Protein AF-A0A353E2A3-F1 (afdb_monomer)

Sequence (231 aa):
MPGGDVIVVAADNQSIITELKPEYRNVDAPDSDNRKGYLLKSISKDGRDVLVITGADTVTTLTAAYRFAERIGCYFNLAGDVIPDQKLAYPLDVSGFDEKSQPWFELRGNLPFHNFLAGPDFWSTADYKSFLTQQAKMGLNFFGMHHYPERGEPSSTEGPEPHVWIGHKRDVNGDGTVTEGGAYATYWASTFRPAQNSWSGTPLKTTGFTNGADTLFAYDEMASDAVGLKQ

pLDDT: mean 89.57, std 10.13, range [52.44, 98.88]

Mean predicted aligned error: 6.71 Å

Radius of gyration: 24.89 Å; Cα contacts (8 Å, |Δi|>4): 399; chains: 1; bounding box: 60×57×59 Å

Nearest PDB structures (foldseek):
  6p0z-assembly1_A  TM=4.294E-01  e=2.403E-01  Homo sapiens
  6zio-assembly1_B  TM=4.264E-01  e=3.466E-01  Homo sapiens
  8t73-assembly2_B  TM=4.202E-01  e=4.999E-01  Homo sapiens
  8bwg-assembly1_R  TM=3.743E-01  e=4.162E-01  Homo sapiens
  8fmk-assembly1_A  TM=3.747E-01  e=1.594E+00  Homo sapiens

Secondary structure (DSSP, 8-state):
--SS-EEEE--TTSHHHHHHGGGGTTPPPPEETTEE-EEEEEEEETTEEEEEEEESSHHHHHHHHHHHHHHTT-EEETTEEE--SSPPPSS------EEEE--S-S--EE-PPTTSTTSGGG--HHHHHHHHHHHHHTT--EE------S--STT------TT-----GGGB-TTSPBPGGG-------STTS-TTT-SS-----GGG--TTGGGG-SSGGG-BTTTB---

Structure (mmCIF, N/CA/C/O backbone):
data_AF-A0A353E2A3-F1
#
_entry.id   AF-A0A353E2A3-F1
#
loop_
_atom_site.group_PDB
_atom_site.id
_atom_site.type_symbol
_atom_site.label_atom_id
_atom_site.label_alt_id
_atom_site.label_comp_id
_atom_site.label_asym_id
_atom_site.label_entity_id
_atom_site.label_seq_id
_atom_site.pdbx_PDB_ins_code
_atom_site.Cartn_x
_atom_site.Cartn_y
_atom_site.Cartn_z
_atom_site.occupancy
_atom_site.B_iso_or_equiv
_atom_site.auth_seq_id
_atom_site.auth_comp_id
_atom_site.auth_asym_id
_atom_site.auth_atom_id
_atom_site.pdbx_PDB_model_num
ATOM 1 N N . MET A 1 1 ? -27.421 2.436 15.655 1.00 52.88 1 MET A N 1
ATOM 2 C CA . MET A 1 1 ? -26.360 1.410 15.555 1.00 52.88 1 MET A CA 1
ATOM 3 C C . MET A 1 1 ? -27.014 0.029 15.590 1.00 52.88 1 MET A C 1
ATOM 5 O O . MET A 1 1 ? -27.996 -0.105 16.315 1.00 52.88 1 MET A O 1
ATOM 9 N N . PRO A 1 2 ? -26.545 -0.970 14.820 1.00 56.81 2 PRO A N 1
ATOM 10 C CA . PRO A 1 2 ? -27.011 -2.362 14.940 1.00 56.81 2 PRO A CA 1
ATOM 11 C C . PRO A 1 2 ? -26.793 -2.915 16.363 1.00 56.81 2 PRO A C 1
ATOM 13 O O . PRO A 1 2 ? -26.004 -2.355 17.115 1.00 56.81 2 PRO A O 1
ATOM 16 N N . GLY A 1 3 ? -27.493 -3.977 16.776 1.00 72.75 3 GLY A N 1
ATOM 17 C CA . GLY A 1 3 ? -27.250 -4.655 18.066 1.00 72.75 3 GLY A CA 1
ATOM 18 C C . GLY A 1 3 ? -25.854 -5.306 18.139 1.00 72.75 3 GLY A C 1
ATOM 19 O O . GLY A 1 3 ? -25.361 -5.744 17.107 1.00 72.75 3 GLY A O 1
ATOM 20 N N . GLY A 1 4 ? -25.245 -5.381 19.331 1.00 85.62 4 GLY A N 1
ATOM 21 C CA . GLY A 1 4 ? -23.917 -5.987 19.566 1.00 85.62 4 GLY A CA 1
ATOM 22 C C . GLY A 1 4 ? -22.718 -5.036 19.446 1.00 85.62 4 GLY A C 1
ATOM 23 O O . GLY A 1 4 ? -22.880 -3.863 19.120 1.00 85.62 4 GLY A O 1
ATOM 24 N N . ASP A 1 5 ? -21.519 -5.537 19.726 1.00 93.31 5 ASP A N 1
ATOM 25 C CA . ASP A 1 5 ? -20.276 -4.762 19.636 1.00 93.31 5 ASP A CA 1
ATOM 26 C C . ASP A 1 5 ? -19.984 -4.314 18.197 1.00 93.31 5 ASP A C 1
ATOM 28 O O . ASP A 1 5 ? -20.463 -4.915 17.227 1.00 93.31 5 ASP A O 1
ATOM 32 N N . VAL A 1 6 ? -19.233 -3.222 18.038 1.00 94.62 6 VAL A N 1
ATOM 33 C CA . VAL A 1 6 ? -19.003 -2.602 16.722 1.00 94.62 6 VAL A CA 1
ATOM 34 C C . VAL A 1 6 ? -17.536 -2.267 16.479 1.00 94.62 6 VAL A C 1
ATOM 36 O O . VAL A 1 6 ? -16.808 -1.864 17.380 1.00 94.62 6 VAL A O 1
ATOM 39 N N . ILE A 1 7 ? -17.116 -2.380 15.220 1.00 97.12 7 ILE A N 1
ATOM 40 C CA . ILE A 1 7 ? -15.821 -1.890 14.745 1.00 97.12 7 ILE A CA 1
ATOM 41 C C . ILE A 1 7 ? -16.082 -0.652 13.890 1.00 97.12 7 ILE A C 1
ATOM 43 O O . ILE A 1 7 ? -16.864 -0.700 12.939 1.00 97.12 7 ILE A O 1
ATOM 47 N N . VAL A 1 8 ? -15.430 0.456 14.228 1.00 97.81 8 VAL A N 1
ATOM 48 C CA . VAL A 1 8 ? -15.492 1.718 13.490 1.00 97.81 8 VAL A CA 1
ATOM 49 C C . VAL A 1 8 ? -14.144 1.942 12.822 1.00 97.81 8 VAL A C 1
ATOM 51 O O . VAL A 1 8 ? -13.130 2.059 13.504 1.00 97.81 8 VAL A O 1
ATOM 54 N N . VAL A 1 9 ? -14.142 2.022 11.491 1.00 98.56 9 VAL A N 1
ATOM 55 C CA . VAL A 1 9 ? -12.942 2.286 10.687 1.00 98.56 9 VAL A CA 1
ATOM 56 C C . VAL A 1 9 ? -13.136 3.591 9.929 1.00 98.56 9 VAL A C 1
ATOM 58 O O . VAL A 1 9 ? -13.988 3.668 9.044 1.00 98.56 9 VAL A O 1
ATOM 61 N N . ALA A 1 10 ? -12.376 4.624 10.279 1.00 98.50 10 ALA A N 1
ATOM 62 C CA . ALA A 1 10 ? -12.427 5.918 9.603 1.00 98.50 10 ALA A CA 1
ATOM 63 C C . ALA A 1 10 ? -11.171 6.744 9.906 1.00 98.50 10 ALA A C 1
ATOM 65 O O . ALA A 1 10 ? -10.514 6.518 10.914 1.00 98.50 10 ALA A O 1
ATOM 66 N N . ALA A 1 11 ? -10.853 7.710 9.041 1.00 98.50 11 ALA A N 1
ATOM 67 C CA . ALA A 1 11 ? -9.754 8.641 9.288 1.00 98.50 11 ALA A CA 1
ATOM 68 C C . ALA A 1 11 ? -10.050 9.569 10.476 1.00 98.50 11 ALA A C 1
ATOM 70 O O . ALA A 1 11 ? -11.205 9.884 10.767 1.00 98.50 11 ALA A O 1
ATOM 71 N N . ASP A 1 12 ? -8.994 10.060 11.119 1.00 97.81 12 ASP A N 1
ATOM 72 C CA . ASP A 1 12 ? -9.071 10.740 12.416 1.00 97.81 12 ASP A CA 1
ATOM 73 C C . ASP A 1 12 ? -9.846 12.069 12.398 1.00 97.81 12 ASP A C 1
ATOM 75 O O . ASP A 1 12 ? -10.348 12.535 13.424 1.00 97.81 12 ASP A O 1
ATOM 79 N N . ASN A 1 13 ? -9.984 12.657 11.208 1.00 96.88 13 ASN A N 1
ATOM 80 C CA . ASN A 1 13 ? -10.742 13.879 10.956 1.00 96.88 13 ASN A CA 1
ATOM 81 C C . ASN A 1 13 ? -12.231 13.646 10.635 1.00 96.88 13 ASN A C 1
ATOM 83 O O . ASN A 1 13 ? -12.954 14.610 10.384 1.00 96.88 13 ASN A O 1
ATOM 87 N N . GLN A 1 14 ? -12.697 12.395 10.596 1.00 98.31 14 GLN A N 1
ATOM 88 C CA . GLN A 1 14 ? -14.097 12.088 10.315 1.00 98.31 14 GLN A CA 1
ATOM 89 C C . GLN A 1 14 ? -14.968 12.336 11.550 1.00 98.31 14 GLN A C 1
ATOM 91 O O . GLN A 1 14 ? -14.572 12.039 12.678 1.00 98.31 14 GLN A O 1
ATOM 96 N N . SER A 1 15 ? -16.191 12.828 11.330 1.00 98.00 15 SER A N 1
ATOM 97 C CA . SER A 1 15 ? -17.116 13.220 12.405 1.00 98.00 15 SER A CA 1
ATOM 98 C C . SER A 1 15 ? -17.396 12.095 13.403 1.00 98.00 15 SER A C 1
ATOM 100 O O . SER A 1 15 ? -17.444 12.344 14.604 1.00 98.00 15 SER A O 1
ATOM 102 N N . ILE A 1 16 ? -17.513 10.854 12.921 1.00 97.00 16 ILE A N 1
ATOM 103 C CA . ILE A 1 16 ? -17.718 9.681 13.777 1.00 97.00 16 ILE A CA 1
ATOM 104 C C . ILE A 1 16 ? -16.539 9.449 14.729 1.00 97.00 16 ILE A C 1
ATOM 106 O O . ILE A 1 16 ? -16.748 9.098 15.884 1.00 97.00 16 ILE A O 1
ATOM 110 N N . ILE A 1 17 ? -15.303 9.693 14.284 1.00 98.12 17 ILE A N 1
ATOM 111 C CA . ILE A 1 17 ? -14.120 9.579 15.141 1.00 98.12 17 ILE A CA 1
ATOM 112 C C . ILE A 1 17 ? -14.095 10.737 16.139 1.00 98.12 17 ILE A C 1
ATOM 114 O O . ILE A 1 17 ? -13.881 10.512 17.326 1.00 98.12 17 ILE A O 1
ATOM 118 N N . THR A 1 18 ? -14.407 11.963 15.698 1.00 97.06 18 THR A N 1
ATOM 119 C CA . THR A 1 18 ? -14.530 13.128 16.594 1.00 97.06 18 THR A CA 1
ATOM 120 C C . THR A 1 18 ? -15.530 12.887 17.730 1.00 97.06 18 THR A C 1
ATOM 122 O O . THR A 1 18 ? -15.259 13.266 18.865 1.00 97.06 18 THR A O 1
ATOM 125 N N . GLU A 1 19 ? -16.653 12.221 17.456 1.00 96.88 19 GLU A N 1
ATOM 126 C CA . GLU A 1 19 ? -17.660 11.883 18.471 1.00 96.88 19 GLU A CA 1
ATOM 127 C C . GLU A 1 19 ? -17.176 10.826 19.483 1.00 96.88 19 GLU A C 1
ATOM 129 O O . GLU A 1 19 ? -17.619 10.812 20.631 1.00 96.88 19 GLU A O 1
ATOM 134 N N . LEU A 1 20 ? -16.279 9.926 19.070 1.00 97.31 20 LEU A N 1
ATOM 135 C CA . LEU A 1 20 ? -15.765 8.840 19.912 1.00 97.31 20 LEU A CA 1
ATOM 136 C C . LEU A 1 20 ? -14.504 9.237 20.696 1.00 97.31 20 LEU A C 1
ATOM 138 O O . LEU A 1 20 ? -14.247 8.655 21.747 1.00 97.31 20 LEU A O 1
ATOM 142 N N . LYS A 1 21 ? -13.748 10.247 20.239 1.00 96.44 21 LYS A N 1
ATOM 143 C CA . LYS A 1 21 ? -12.516 10.761 20.877 1.00 96.44 21 LYS A CA 1
ATOM 144 C C . LYS A 1 21 ? -12.594 10.975 22.393 1.00 96.44 21 LYS A C 1
ATOM 146 O O . LYS A 1 21 ? -11.637 10.579 23.072 1.00 96.44 21 LYS A O 1
ATOM 151 N N . PRO A 1 22 ? -13.678 11.539 22.960 1.00 96.94 22 PRO A N 1
ATOM 152 C CA . PRO A 1 22 ? -13.789 11.714 24.406 1.00 96.94 22 PRO A CA 1
ATOM 153 C C . PRO A 1 22 ? -13.638 10.407 25.195 1.00 96.94 22 PRO A C 1
ATOM 155 O O . PRO A 1 22 ? -13.001 10.407 26.250 1.00 96.94 22 PRO A O 1
ATOM 158 N N . GLU A 1 23 ? -14.113 9.285 24.646 1.00 96.88 23 GLU A N 1
ATOM 159 C CA . GLU A 1 23 ? -14.071 7.965 25.292 1.00 96.88 23 GLU A CA 1
ATOM 160 C C . GLU A 1 23 ? -12.647 7.391 25.391 1.00 96.88 23 GLU A C 1
ATOM 162 O O . GLU A 1 23 ? -12.368 6.516 26.208 1.00 96.88 23 GLU A O 1
ATOM 167 N N . TYR A 1 24 ? -11.709 7.912 24.594 1.00 95.81 24 TYR A N 1
ATOM 168 C CA . TYR A 1 24 ? -10.296 7.527 24.619 1.00 95.81 24 TYR A CA 1
ATOM 169 C C . TYR A 1 24 ? -9.357 8.722 24.826 1.00 95.81 24 TYR A C 1
ATOM 171 O O . TYR A 1 24 ? -8.224 8.739 24.335 1.00 95.81 24 TYR A O 1
ATOM 179 N N . ARG A 1 25 ? -9.800 9.685 25.650 1.00 96.56 25 ARG A N 1
ATOM 180 C CA . ARG A 1 25 ? -9.008 10.822 26.166 1.00 96.56 25 ARG A CA 1
ATOM 181 C C . ARG A 1 25 ? -8.581 11.841 25.106 1.00 96.56 25 ARG A C 1
ATOM 183 O O . ARG A 1 25 ? -7.552 12.491 25.275 1.00 96.56 25 ARG A O 1
ATOM 190 N N . ASN A 1 26 ? -9.369 12.000 24.043 1.00 97.06 26 ASN A N 1
ATOM 191 C CA . ASN A 1 26 ? -9.121 12.964 22.965 1.00 97.06 26 ASN A CA 1
ATOM 192 C C . ASN A 1 26 ? -7.727 12.818 22.333 1.00 97.06 26 ASN A C 1
ATOM 194 O O . ASN A 1 26 ? -7.064 13.805 22.032 1.00 97.06 26 ASN A O 1
ATOM 198 N N . VAL A 1 27 ? -7.253 11.578 22.185 1.00 97.25 27 VAL A N 1
ATOM 199 C CA . VAL A 1 27 ? -5.955 11.296 21.565 1.00 97.25 27 VAL A CA 1
ATOM 200 C C . VAL A 1 27 ? -6.112 11.264 20.049 1.00 97.25 27 VAL A C 1
ATOM 202 O O . VAL A 1 27 ? -6.894 10.471 19.534 1.00 97.25 27 VAL A O 1
ATOM 205 N N . ASP A 1 28 ? -5.322 12.070 19.344 1.00 98.00 28 ASP A N 1
ATOM 206 C CA . ASP A 1 28 ? -5.238 12.035 17.883 1.00 98.00 28 ASP A CA 1
ATOM 207 C C . ASP A 1 28 ? -4.276 10.943 17.394 1.00 98.00 28 ASP A C 1
ATOM 209 O O . ASP A 1 28 ? -3.294 10.575 18.072 1.00 98.00 28 ASP A O 1
ATOM 213 N N . ALA A 1 29 ? -4.544 10.450 16.183 1.00 98.19 29 ALA A N 1
ATOM 214 C CA . ALA A 1 29 ? -3.581 9.638 15.453 1.00 98.19 29 ALA A CA 1
ATOM 215 C C . ALA A 1 29 ? -2.305 10.470 15.195 1.00 98.19 29 ALA A C 1
ATOM 217 O O . ALA A 1 29 ? -2.398 11.652 14.866 1.00 98.19 29 ALA A O 1
ATOM 218 N N . PRO A 1 30 ? -1.101 9.903 15.392 1.00 98.19 30 PRO A N 1
ATOM 219 C CA . PRO A 1 30 ? 0.131 10.681 15.324 1.00 98.19 30 PRO A CA 1
ATOM 220 C C . PRO A 1 30 ? 0.416 11.169 13.898 1.00 98.19 30 PRO A C 1
ATOM 222 O O . PRO A 1 30 ? 0.358 10.391 12.946 1.00 98.19 30 PRO A O 1
ATOM 225 N N . ASP A 1 31 ? 0.782 12.442 13.780 1.00 97.81 31 ASP A N 1
ATOM 226 C CA . ASP A 1 31 ? 1.213 13.098 12.545 1.00 97.81 31 ASP A CA 1
ATOM 227 C C . ASP A 1 31 ? 2.359 14.061 12.891 1.00 97.81 31 ASP A C 1
ATOM 229 O O . ASP A 1 31 ? 2.147 15.118 13.490 1.00 97.81 31 ASP A O 1
ATOM 233 N N . SER A 1 32 ? 3.598 13.642 12.633 1.00 97.19 32 SER A N 1
ATOM 234 C CA . SER A 1 32 ? 4.799 14.440 12.908 1.00 97.19 32 SER A CA 1
ATOM 235 C C . SER A 1 32 ? 5.963 13.993 12.031 1.00 97.19 32 SER A C 1
ATOM 237 O O . SER A 1 32 ? 6.040 12.829 11.646 1.00 97.19 32 SER A O 1
ATOM 239 N N . ASP A 1 33 ? 6.902 14.896 11.739 1.00 95.19 33 ASP A N 1
ATOM 240 C CA . ASP A 1 33 ? 8.130 14.598 10.980 1.00 95.19 33 ASP A CA 1
ATOM 241 C C . ASP A 1 33 ? 7.861 13.870 9.648 1.00 95.19 33 ASP A C 1
ATOM 243 O O . ASP A 1 33 ? 8.535 12.893 9.327 1.00 95.19 33 ASP A O 1
ATOM 247 N N . ASN A 1 34 ? 6.815 14.289 8.921 1.00 94.94 34 ASN A N 1
ATOM 248 C CA . ASN A 1 34 ? 6.305 13.655 7.692 1.00 94.94 34 ASN A CA 1
ATOM 249 C C . ASN A 1 34 ? 5.881 12.180 7.840 1.00 94.94 34 ASN A C 1
ATOM 251 O O . ASN A 1 34 ? 5.663 11.471 6.857 1.00 94.94 34 ASN A O 1
ATOM 255 N N . ARG A 1 35 ? 5.741 11.690 9.071 1.00 96.88 35 ARG A N 1
ATOM 256 C CA . ARG A 1 35 ? 5.324 10.327 9.390 1.00 96.88 35 ARG A CA 1
ATOM 257 C C . ARG A 1 35 ? 3.926 10.392 9.971 1.00 96.88 35 ARG A C 1
ATOM 259 O O . ARG A 1 35 ? 3.694 10.983 11.021 1.00 96.88 35 ARG A O 1
ATOM 266 N N . LYS A 1 36 ? 2.998 9.715 9.316 1.00 97.88 36 LYS A N 1
ATOM 267 C CA . LYS A 1 36 ? 1.637 9.543 9.813 1.00 97.88 36 LYS A CA 1
ATOM 268 C C . LYS A 1 36 ? 1.475 8.153 10.393 1.00 97.88 36 LYS A C 1
ATOM 270 O O . LYS A 1 36 ? 2.046 7.191 9.876 1.00 97.88 36 LYS A O 1
ATOM 275 N N . GLY A 1 37 ? 0.691 8.044 11.451 1.00 98.31 37 GLY A N 1
ATOM 276 C CA . GLY A 1 37 ? 0.398 6.780 12.100 1.00 98.31 37 GLY A CA 1
ATOM 277 C C . GLY A 1 37 ? -1.080 6.600 12.411 1.00 98.31 37 GLY A C 1
ATOM 278 O O . GLY A 1 37 ? -1.943 7.234 11.805 1.00 98.31 37 GLY A O 1
ATOM 279 N N . TYR A 1 38 ? -1.364 5.687 13.331 1.00 98.75 38 TYR A N 1
ATOM 280 C CA . TYR A 1 38 ? -2.715 5.218 13.612 1.00 98.75 38 TYR A CA 1
ATOM 281 C C . TYR A 1 38 ? -2.941 4.881 15.085 1.00 98.75 38 TYR A C 1
ATOM 283 O O . TYR A 1 38 ? -2.004 4.821 15.889 1.00 98.75 38 TYR A O 1
ATOM 291 N N . LEU A 1 39 ? -4.210 4.632 15.408 1.00 98.75 39 LEU A N 1
ATOM 292 C CA . LEU A 1 39 ? -4.701 4.142 16.684 1.00 98.75 39 LEU A CA 1
ATOM 293 C C . LEU A 1 39 ? -5.562 2.882 16.492 1.00 98.75 39 LEU A C 1
ATOM 295 O O . LEU A 1 39 ? -6.360 2.803 15.554 1.00 98.75 39 LEU A O 1
ATOM 299 N N . LEU A 1 40 ? -5.439 1.944 17.433 1.00 98.75 40 LEU A N 1
ATOM 300 C CA . LEU A 1 40 ? -6.427 0.898 17.712 1.00 98.75 40 LEU A CA 1
ATOM 301 C C . LEU A 1 40 ? -6.887 1.070 19.158 1.00 98.75 40 LEU A C 1
ATOM 303 O O . LEU A 1 40 ? -6.079 0.932 20.078 1.00 98.75 40 LEU A O 1
ATOM 307 N N . LYS A 1 41 ? -8.161 1.406 19.363 1.00 98.44 41 LYS A N 1
ATOM 308 C CA . LYS A 1 41 ? -8.707 1.735 20.686 1.00 98.44 41 LYS A CA 1
ATOM 309 C C . LYS A 1 41 ? -10.024 1.018 20.931 1.00 98.44 41 LYS A C 1
ATOM 311 O O . LYS A 1 41 ? -11.011 1.319 20.270 1.00 98.44 41 LYS A O 1
ATOM 316 N N . SER A 1 42 ? -10.057 0.131 21.912 1.00 98.31 42 SER A N 1
ATOM 317 C CA . SER A 1 42 ? -11.306 -0.369 22.479 1.00 98.31 42 SER A CA 1
ATOM 318 C C . SER A 1 42 ? -11.841 0.635 23.492 1.00 98.31 42 SER A C 1
ATOM 320 O O . SER A 1 42 ? -11.116 1.071 24.388 1.00 98.31 42 SER A O 1
ATOM 322 N N . ILE A 1 43 ? -13.114 0.984 23.363 1.00 97.56 43 ILE A N 1
ATOM 323 C CA . ILE A 1 43 ? -13.857 1.818 24.310 1.00 97.56 43 ILE A CA 1
ATOM 324 C C . ILE A 1 43 ? -15.184 1.144 24.645 1.00 97.56 43 ILE A C 1
ATOM 326 O O . ILE A 1 43 ? -15.696 0.359 23.850 1.00 97.56 43 ILE A O 1
ATOM 330 N N . SER A 1 44 ? -15.764 1.500 25.789 1.00 95.19 44 SER A N 1
ATOM 331 C CA . SER A 1 44 ? -17.138 1.129 26.119 1.00 95.19 44 SER A CA 1
ATOM 332 C C . SER A 1 44 ? -18.036 2.345 25.938 1.00 95.19 44 SER A C 1
ATOM 334 O O . SER A 1 44 ? -17.784 3.386 26.542 1.00 95.19 44 SER A O 1
ATOM 336 N N . LYS A 1 45 ? -19.068 2.235 25.100 1.00 92.50 45 LYS A N 1
ATOM 337 C CA . LYS A 1 45 ? -20.037 3.313 24.851 1.00 92.50 45 LYS A CA 1
ATOM 338 C C . LYS A 1 45 ? -21.425 2.710 24.713 1.00 92.50 45 LYS A C 1
ATOM 340 O O . LYS A 1 45 ? -21.579 1.691 24.055 1.00 92.50 45 LYS A O 1
ATOM 345 N N . ASP A 1 46 ? -22.428 3.305 25.355 1.00 90.38 46 ASP A N 1
ATOM 346 C CA . ASP A 1 46 ? -23.826 2.843 25.310 1.00 90.38 46 ASP A CA 1
ATOM 347 C C . ASP A 1 46 ? -24.017 1.353 25.676 1.00 90.38 46 ASP A C 1
ATOM 349 O O . ASP A 1 46 ? -24.870 0.658 25.121 1.00 90.38 46 ASP A O 1
ATOM 353 N N . GLY A 1 47 ? -23.211 0.851 26.621 1.00 90.19 47 GLY A N 1
ATOM 354 C CA . GLY A 1 47 ? -23.304 -0.525 27.122 1.00 90.19 47 GLY A CA 1
ATOM 355 C C . GLY A 1 47 ? -22.777 -1.601 26.166 1.00 90.19 47 GLY A C 1
ATOM 356 O O . GLY A 1 47 ? -23.194 -2.752 26.277 1.00 90.19 47 GLY A O 1
ATOM 357 N N . ARG A 1 48 ? -21.895 -1.239 25.229 1.00 91.69 48 ARG A N 1
ATOM 358 C CA . ARG A 1 48 ? -21.207 -2.162 24.311 1.00 91.69 48 ARG A CA 1
ATOM 359 C C . ARG A 1 48 ? -19.741 -1.805 24.139 1.00 91.69 48 ARG A C 1
ATOM 361 O O . ARG A 1 48 ? -19.358 -0.661 24.404 1.00 91.69 48 ARG A O 1
ATOM 368 N N . ASP A 1 49 ? -18.976 -2.747 23.605 1.00 95.44 49 ASP A N 1
ATOM 369 C CA . ASP A 1 49 ? -17.610 -2.489 23.178 1.00 95.44 49 ASP A CA 1
ATOM 370 C C . ASP A 1 49 ? -17.582 -1.935 21.746 1.00 95.44 49 ASP A C 1
ATOM 372 O O . ASP A 1 49 ? -18.308 -2.358 20.837 1.00 95.44 49 ASP A O 1
ATOM 376 N N . VAL A 1 50 ? -16.736 -0.928 21.556 1.00 97.12 50 VAL A N 1
ATOM 377 C CA . VAL A 1 50 ? -16.469 -0.290 20.272 1.00 97.12 50 VAL A CA 1
ATOM 378 C C . VAL A 1 50 ? -14.969 -0.331 20.036 1.00 97.12 50 VAL A C 1
ATOM 380 O O . VAL A 1 50 ? -14.206 0.258 20.799 1.00 97.12 50 VAL A O 1
ATOM 383 N N . LEU A 1 51 ? -14.540 -0.981 18.957 1.00 98.44 51 LEU A N 1
ATOM 384 C CA . LEU A 1 51 ? -13.166 -0.874 18.483 1.00 98.44 51 LEU A CA 1
ATOM 385 C C . LEU A 1 51 ? -13.065 0.252 17.460 1.00 98.44 51 LEU A C 1
ATOM 387 O O . LEU A 1 51 ? -13.615 0.171 16.362 1.00 98.44 51 LEU A O 1
ATOM 391 N N . VAL A 1 52 ? -12.331 1.293 17.822 1.00 98.62 52 VAL A N 1
ATOM 392 C CA . VAL A 1 52 ? -11.980 2.410 16.952 1.00 98.62 52 VAL A CA 1
ATOM 393 C C . VAL A 1 52 ? -10.655 2.103 16.262 1.00 98.62 52 VAL A C 1
ATOM 395 O O . VAL A 1 52 ? -9.621 1.945 16.913 1.00 98.62 52 VAL A O 1
ATOM 398 N N . ILE A 1 53 ? -10.693 2.042 14.934 1.00 98.81 53 ILE A N 1
ATOM 399 C CA . ILE A 1 53 ? -9.545 1.888 14.042 1.00 98.81 53 ILE A CA 1
ATOM 400 C C . ILE A 1 53 ? -9.428 3.184 13.240 1.00 98.81 53 ILE A C 1
ATOM 402 O O . ILE A 1 53 ? -10.252 3.455 12.365 1.00 98.81 53 ILE A O 1
ATOM 406 N N . THR A 1 54 ? -8.424 4.003 13.548 1.00 98.88 54 THR A N 1
ATOM 407 C CA . THR A 1 54 ? -8.278 5.332 12.934 1.00 98.88 54 THR A CA 1
ATOM 408 C C . THR A 1 54 ? -6.836 5.643 12.577 1.00 98.88 54 THR A C 1
ATOM 410 O O . THR A 1 54 ? -5.922 5.336 13.337 1.00 98.88 54 THR A O 1
ATOM 413 N N . GLY A 1 55 ? -6.623 6.250 11.412 1.00 98.62 55 GLY A N 1
ATOM 414 C CA . GLY A 1 55 ? -5.335 6.790 10.984 1.00 98.62 55 GLY A CA 1
ATOM 415 C C . GLY A 1 55 ? -5.391 8.300 10.806 1.00 98.62 55 GLY A C 1
ATOM 416 O O . GLY A 1 55 ? -6.460 8.860 10.563 1.00 98.62 55 GLY A O 1
ATOM 417 N N . ALA A 1 56 ? -4.235 8.961 10.873 1.00 98.38 56 ALA A N 1
ATOM 418 C CA . ALA A 1 56 ? -4.125 10.403 10.634 1.00 98.38 56 ALA A CA 1
ATOM 419 C C . ALA A 1 56 ? -4.631 10.815 9.232 1.00 98.38 56 ALA A C 1
ATOM 421 O O . ALA A 1 56 ? -5.039 11.954 9.015 1.00 98.38 56 ALA A O 1
ATOM 422 N N . ASP A 1 57 ? -4.648 9.880 8.278 1.00 97.50 57 ASP A N 1
ATOM 423 C CA . ASP A 1 57 ? -5.281 10.010 6.967 1.00 97.50 57 ASP A CA 1
ATOM 424 C C . ASP A 1 57 ? -5.833 8.667 6.453 1.00 97.50 57 ASP A C 1
ATOM 426 O O . ASP A 1 57 ? -5.828 7.649 7.149 1.00 97.50 57 ASP A O 1
ATOM 430 N N . THR A 1 58 ? -6.332 8.646 5.216 1.00 97.12 58 THR A N 1
ATOM 431 C CA . THR A 1 58 ? -6.908 7.442 4.600 1.00 97.12 58 THR A CA 1
ATOM 432 C C . THR A 1 58 ? -5.886 6.319 4.411 1.00 97.12 58 THR A C 1
ATOM 434 O O . THR A 1 58 ? -6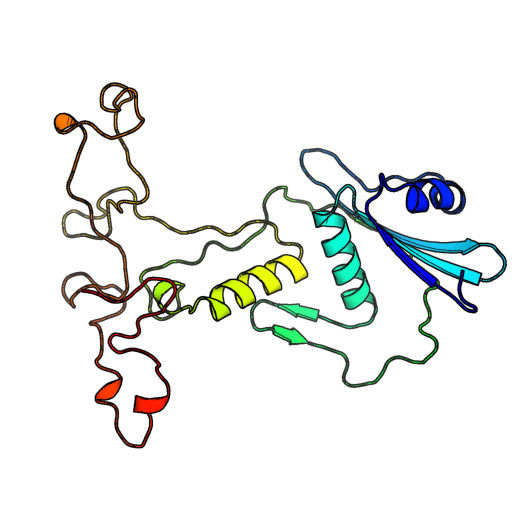.236 5.152 4.582 1.00 97.12 58 THR A O 1
ATOM 437 N N . VAL A 1 59 ? -4.622 6.646 4.119 1.00 95.88 59 VAL A N 1
ATOM 438 C CA . VAL A 1 59 ? -3.543 5.660 3.937 1.00 95.88 59 VAL A CA 1
ATOM 439 C C . VAL A 1 59 ? -3.231 4.973 5.261 1.00 95.88 59 VAL A C 1
ATOM 441 O O . VAL A 1 59 ? -3.216 3.748 5.348 1.00 95.88 59 VAL A O 1
ATOM 444 N N . THR A 1 60 ? -3.047 5.749 6.323 1.00 97.94 60 THR A N 1
ATOM 445 C CA . THR A 1 60 ? -2.771 5.200 7.657 1.00 97.94 60 THR A CA 1
ATOM 446 C C . THR A 1 60 ? -3.984 4.536 8.297 1.00 97.94 60 THR A C 1
ATOM 448 O O . THR A 1 60 ? -3.809 3.619 9.095 1.00 97.94 60 THR A O 1
ATOM 451 N N . THR A 1 61 ? -5.203 4.910 7.897 1.00 98.56 61 THR A N 1
ATOM 452 C CA . THR A 1 61 ? -6.432 4.188 8.270 1.00 98.56 61 THR A CA 1
ATOM 453 C C . THR A 1 61 ? -6.445 2.783 7.665 1.00 98.56 61 THR A C 1
ATOM 455 O O . THR A 1 61 ? -6.783 1.821 8.353 1.00 98.56 61 THR A O 1
ATOM 458 N N . LEU A 1 62 ? -6.017 2.634 6.404 1.00 98.00 62 LEU A N 1
ATOM 459 C CA . LEU A 1 62 ? -5.851 1.319 5.780 1.00 98.00 62 LEU A CA 1
ATOM 460 C C . LEU A 1 62 ? -4.775 0.492 6.502 1.00 98.00 62 LEU A C 1
ATOM 462 O O . LEU A 1 62 ? -5.012 -0.674 6.817 1.00 98.00 62 LEU A O 1
ATOM 466 N N . THR A 1 63 ? -3.632 1.100 6.834 1.00 98.00 63 THR A N 1
ATOM 467 C CA . THR A 1 63 ? -2.588 0.442 7.637 1.00 98.00 63 THR A CA 1
ATOM 468 C C . THR A 1 63 ? -3.126 -0.026 8.990 1.00 98.00 63 THR A C 1
ATOM 470 O O . THR A 1 63 ? -2.825 -1.138 9.411 1.00 98.00 63 THR A O 1
ATOM 473 N N . ALA A 1 64 ? -3.957 0.778 9.659 1.00 98.56 64 ALA A N 1
ATOM 474 C CA . ALA A 1 64 ? -4.578 0.424 10.935 1.00 98.56 64 ALA A CA 1
ATOM 475 C C . ALA A 1 64 ? -5.519 -0.788 10.815 1.00 98.56 64 ALA A C 1
ATOM 477 O O . ALA A 1 64 ? -5.532 -1.655 11.687 1.00 98.56 64 ALA A O 1
ATOM 478 N N . ALA A 1 65 ? -6.277 -0.885 9.718 1.00 98.50 65 ALA A N 1
ATOM 479 C CA . ALA A 1 65 ? -7.140 -2.034 9.452 1.00 98.50 65 ALA A CA 1
ATOM 480 C C . ALA A 1 65 ? -6.328 -3.325 9.248 1.00 98.50 65 ALA A C 1
ATOM 482 O O . ALA A 1 65 ? -6.675 -4.367 9.807 1.00 98.50 65 ALA A O 1
ATOM 483 N N . TYR A 1 66 ? -5.212 -3.259 8.515 1.00 98.31 66 TYR A N 1
ATOM 484 C CA . TYR A 1 66 ? -4.304 -4.403 8.392 1.00 98.31 66 TYR A CA 1
ATOM 485 C C . TYR A 1 66 ? -3.599 -4.723 9.704 1.00 98.31 66 TYR A C 1
ATOM 487 O O . TYR A 1 66 ? -3.496 -5.893 10.059 1.00 98.31 66 TYR A O 1
A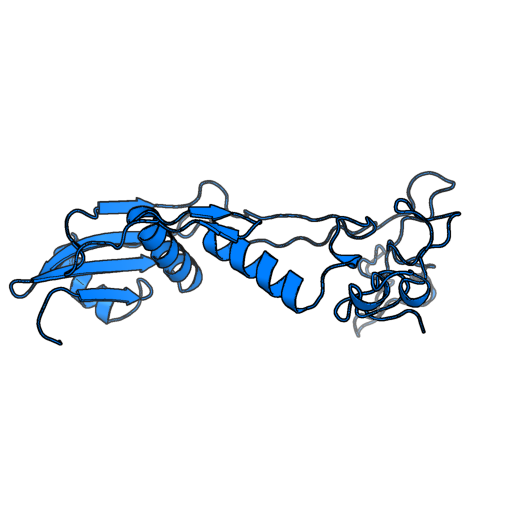TOM 495 N N . ARG A 1 67 ? -3.219 -3.712 10.489 1.00 98.25 67 ARG A N 1
ATOM 496 C CA . ARG A 1 67 ? -2.697 -3.931 11.836 1.00 98.25 67 ARG A CA 1
ATOM 497 C C . ARG A 1 67 ? -3.695 -4.695 12.699 1.00 98.25 67 ARG A C 1
ATOM 499 O O . ARG A 1 67 ? -3.312 -5.641 13.374 1.00 98.25 67 ARG A O 1
ATOM 506 N N . PHE A 1 68 ? -4.975 -4.330 12.665 1.00 98.38 68 PHE A N 1
ATOM 507 C CA . PHE A 1 68 ? -6.010 -5.088 13.365 1.00 98.38 68 PHE A CA 1
ATOM 508 C C . PHE A 1 68 ? -6.082 -6.543 12.882 1.00 98.38 68 PHE A C 1
ATOM 510 O O . PHE A 1 68 ? -6.129 -7.446 13.716 1.00 98.38 68 PHE A O 1
ATOM 517 N N . ALA A 1 69 ? -6.001 -6.785 11.570 1.00 97.62 69 ALA A N 1
ATOM 518 C CA . ALA A 1 69 ? -5.918 -8.141 11.028 1.00 97.62 69 ALA A CA 1
ATOM 519 C C . ALA A 1 69 ? -4.700 -8.918 11.580 1.00 97.62 69 ALA A C 1
ATOM 521 O O . ALA A 1 69 ? -4.833 -10.087 11.941 1.00 97.62 69 ALA A O 1
ATOM 522 N N . GLU A 1 70 ? -3.536 -8.276 11.733 1.00 97.81 70 GLU A N 1
ATOM 523 C CA . GLU A 1 70 ? -2.377 -8.897 12.392 1.00 97.81 70 GLU A CA 1
ATOM 524 C C . GLU A 1 70 ? -2.644 -9.224 13.865 1.00 97.81 70 GLU A C 1
ATOM 526 O O . GLU A 1 70 ? -2.263 -10.286 14.359 1.00 97.81 70 GLU A O 1
ATOM 531 N N . ARG A 1 71 ? -3.324 -8.326 14.589 1.00 97.62 71 ARG A N 1
ATOM 532 C CA . ARG A 1 71 ? -3.664 -8.529 16.006 1.00 97.62 71 ARG A CA 1
ATOM 533 C C . ARG A 1 71 ? -4.601 -9.718 16.227 1.00 97.62 71 ARG A C 1
ATOM 535 O O . ARG A 1 71 ? -4.555 -10.300 17.307 1.00 97.62 71 ARG A O 1
ATOM 542 N N . ILE A 1 72 ? -5.393 -10.093 15.223 1.00 96.25 72 ILE A N 1
ATOM 543 C CA . ILE A 1 72 ? -6.251 -11.290 15.243 1.00 96.25 72 ILE A CA 1
ATOM 544 C C . ILE A 1 72 ? -5.605 -12.511 14.561 1.00 96.25 72 ILE A C 1
ATOM 546 O O . ILE A 1 72 ? -6.269 -13.527 14.367 1.00 96.25 72 ILE A O 1
ATOM 550 N N . GLY A 1 73 ? -4.309 -12.442 14.236 1.00 96.31 73 GLY A N 1
ATOM 551 C CA . GLY A 1 73 ? -3.493 -13.594 13.846 1.00 96.31 73 GLY A CA 1
ATOM 552 C C . GLY A 1 73 ? -3.149 -13.711 12.361 1.00 96.31 73 GLY A C 1
ATOM 553 O O . GLY A 1 73 ? -2.515 -14.694 11.982 1.00 96.31 73 GLY A O 1
ATOM 554 N N . CYS A 1 74 ? -3.530 -12.749 11.516 1.00 97.81 74 CYS A N 1
ATOM 555 C CA . CYS A 1 74 ? -3.034 -12.708 10.139 1.00 97.81 74 CYS A CA 1
ATOM 556 C C . CYS A 1 74 ? -1.557 -12.282 10.094 1.00 97.81 74 CYS A C 1
ATOM 558 O O . CYS A 1 74 ? -1.057 -11.590 10.979 1.00 97.81 74 CYS A O 1
ATOM 560 N N . TYR A 1 75 ? -0.857 -12.652 9.029 1.00 97.06 75 TYR A N 1
ATOM 561 C CA . TYR A 1 75 ? 0.488 -12.173 8.736 1.00 97.06 75 TYR A CA 1
ATOM 562 C C . TYR A 1 75 ? 0.622 -11.881 7.244 1.00 97.06 75 TYR A C 1
ATOM 564 O O . TYR A 1 75 ? 0.182 -12.668 6.406 1.00 97.06 75 TYR A O 1
ATOM 572 N N . PHE A 1 76 ? 1.237 -10.749 6.910 1.00 97.56 76 PHE A N 1
ATOM 573 C CA . PHE A 1 76 ? 1.357 -10.271 5.536 1.00 97.56 76 PHE A CA 1
ATOM 574 C C . PHE A 1 76 ? 2.819 -10.248 5.101 1.00 97.56 76 PHE A C 1
ATOM 576 O O . PHE A 1 76 ? 3.676 -9.691 5.786 1.00 97.56 76 PHE A O 1
ATOM 583 N N . ASN A 1 77 ? 3.107 -10.836 3.943 1.00 94.94 77 ASN A N 1
ATOM 584 C CA . ASN A 1 77 ? 4.420 -10.770 3.311 1.00 94.94 77 ASN A CA 1
ATOM 585 C C . ASN A 1 77 ? 4.285 -10.645 1.783 1.00 94.94 77 ASN A C 1
ATOM 587 O O . ASN A 1 77 ? 3.188 -10.735 1.233 1.00 94.94 77 ASN A O 1
ATOM 591 N N . LEU A 1 78 ? 5.402 -10.445 1.081 1.00 92.12 78 LEU A N 1
ATOM 592 C CA . LEU A 1 78 ? 5.401 -10.277 -0.378 1.00 92.12 78 LEU A CA 1
ATOM 593 C C . LEU A 1 78 ? 4.955 -11.530 -1.152 1.00 92.12 78 LEU A C 1
ATOM 595 O O . LEU A 1 78 ? 4.459 -11.397 -2.264 1.00 92.12 78 LEU A O 1
ATOM 599 N N . ALA A 1 79 ? 5.117 -12.727 -0.583 1.00 90.31 79 ALA A N 1
ATOM 600 C CA . ALA A 1 79 ? 4.674 -13.984 -1.189 1.00 90.31 79 ALA A CA 1
ATOM 601 C C . ALA A 1 79 ? 3.177 -14.269 -0.958 1.00 90.31 79 ALA A C 1
ATOM 603 O O . ALA A 1 79 ? 2.617 -15.143 -1.617 1.00 90.31 79 ALA A O 1
ATOM 604 N N . GLY A 1 80 ? 2.525 -13.543 -0.046 1.00 93.69 80 GLY A N 1
ATOM 605 C CA . GLY A 1 80 ? 1.094 -13.650 0.206 1.00 93.69 80 GLY A CA 1
ATOM 606 C C . GLY A 1 80 ? 0.710 -13.451 1.668 1.00 93.69 80 GLY A C 1
ATOM 607 O O . GLY A 1 80 ? 1.514 -13.054 2.517 1.00 93.69 80 GLY A O 1
ATOM 608 N N . ASP A 1 81 ? -0.557 -13.735 1.944 1.00 97.25 81 ASP A N 1
ATOM 609 C CA . ASP A 1 81 ? -1.140 -13.655 3.277 1.00 97.25 81 ASP A CA 1
ATOM 610 C C . ASP A 1 81 ? -1.080 -15.029 3.950 1.00 97.25 81 ASP A C 1
ATOM 612 O O . ASP A 1 81 ? -1.378 -16.054 3.333 1.00 97.25 81 ASP A O 1
ATOM 616 N N . VAL A 1 82 ? -0.752 -15.046 5.236 1.00 97.00 82 VAL A N 1
ATOM 617 C CA . VAL A 1 82 ? -0.912 -16.206 6.115 1.00 97.00 82 VAL A CA 1
ATOM 618 C C . VAL A 1 82 ? -2.052 -15.886 7.072 1.00 97.00 82 VAL A C 1
ATOM 620 O O . VAL A 1 82 ? -2.026 -14.856 7.744 1.00 97.00 82 VAL A O 1
ATOM 623 N N . ILE A 1 83 ? -3.062 -16.748 7.124 1.00 96.50 83 ILE A N 1
ATOM 624 C CA . ILE A 1 83 ? -4.221 -16.594 8.012 1.00 96.50 83 ILE A CA 1
ATOM 625 C C . ILE A 1 83 ? -4.252 -17.729 9.042 1.00 96.50 83 ILE A C 1
ATOM 627 O O . ILE A 1 83 ? -3.710 -18.801 8.764 1.00 96.50 83 ILE A O 1
ATOM 631 N N . PRO A 1 84 ? -4.885 -17.538 10.213 1.00 95.56 84 PRO A N 1
ATOM 632 C CA . PRO A 1 84 ? -5.043 -18.613 11.186 1.00 95.56 84 PRO A CA 1
ATOM 633 C C . PRO A 1 84 ? -5.806 -19.815 10.612 1.00 95.56 84 PRO A C 1
ATOM 635 O O . PRO A 1 84 ? -6.867 -19.649 10.012 1.00 95.56 84 PRO A O 1
ATOM 638 N N . ASP A 1 85 ? -5.314 -21.030 10.876 1.00 96.19 85 ASP A N 1
ATOM 639 C CA . ASP A 1 85 ? -6.023 -22.270 10.514 1.00 96.19 85 ASP A CA 1
ATOM 640 C C . ASP A 1 85 ? -7.344 -22.416 11.283 1.00 96.19 85 ASP A C 1
ATOM 642 O O . ASP A 1 85 ? -8.340 -22.941 10.779 1.00 96.19 85 ASP A O 1
ATOM 646 N N . GLN A 1 86 ? -7.346 -21.968 12.541 1.00 95.50 86 GLN A N 1
ATOM 647 C CA . GLN A 1 86 ? -8.515 -22.018 13.407 1.00 95.50 86 GLN A CA 1
ATOM 648 C C . GLN A 1 86 ? -9.381 -20.783 13.197 1.00 95.50 86 GLN A C 1
ATOM 650 O O . GLN A 1 86 ? -8.902 -19.650 13.223 1.00 95.50 86 GLN A O 1
ATOM 655 N N . LYS A 1 87 ? -10.689 -21.008 13.052 1.00 93.81 87 LYS A N 1
ATOM 656 C CA . LYS A 1 87 ? -11.659 -19.914 13.009 1.00 93.81 87 LYS A CA 1
ATOM 657 C C . LYS A 1 87 ? -11.639 -19.159 14.332 1.00 93.81 87 LYS A C 1
ATOM 659 O O . LYS A 1 87 ? -11.651 -19.767 15.401 1.00 93.81 87 LYS A O 1
ATOM 664 N N . LEU A 1 88 ? -11.674 -17.835 14.240 1.00 92.50 88 LEU A N 1
ATOM 665 C CA . LEU A 1 88 ? -11.854 -16.975 15.401 1.00 92.50 88 LEU A CA 1
ATOM 666 C C . LEU A 1 88 ? -13.213 -17.248 16.053 1.00 92.50 88 LEU A C 1
ATOM 668 O O . LEU A 1 88 ? -14.193 -17.570 15.372 1.00 92.50 88 LEU A O 1
ATOM 672 N N . ALA A 1 89 ? -13.260 -17.122 17.378 1.00 91.81 89 ALA A N 1
ATOM 673 C CA . ALA A 1 89 ? -14.504 -17.226 18.125 1.00 91.81 89 ALA A CA 1
ATOM 674 C C . ALA A 1 89 ? -15.497 -16.141 17.675 1.00 91.81 89 ALA A C 1
ATOM 676 O O . ALA A 1 89 ? -15.100 -15.036 17.303 1.00 91.81 89 ALA A O 1
ATOM 677 N N . TYR A 1 90 ? -16.789 -16.477 17.708 1.00 88.94 90 TYR A N 1
ATOM 678 C CA . TYR A 1 90 ? -17.874 -15.544 17.421 1.00 88.94 90 TYR A CA 1
ATOM 679 C C . TYR A 1 90 ? -18.791 -15.397 18.651 1.00 88.94 90 TYR A C 1
ATOM 681 O O . TYR A 1 90 ? -19.224 -16.425 19.181 1.00 88.94 90 TYR A O 1
ATOM 689 N N . PRO A 1 91 ? -19.134 -14.163 19.076 1.00 89.81 91 PRO A N 1
ATOM 690 C CA . PRO A 1 91 ? -18.681 -12.887 18.511 1.00 89.81 91 PRO A CA 1
ATOM 691 C C . PRO A 1 91 ? -17.175 -12.664 18.706 1.00 89.81 91 PRO A C 1
ATOM 693 O O . PRO A 1 91 ? -16.570 -13.230 19.614 1.00 89.81 91 PRO A O 1
ATOM 696 N N . LEU A 1 92 ? -16.573 -11.879 17.808 1.00 92.12 92 LEU A N 1
ATOM 697 C CA . LEU A 1 92 ? -15.166 -11.506 17.918 1.00 92.12 92 LEU A CA 1
ATOM 698 C C . LEU A 1 92 ? -14.994 -10.591 19.131 1.00 92.12 92 LEU A C 1
ATOM 700 O O . LEU A 1 92 ? -15.701 -9.592 19.237 1.00 92.12 92 LEU A O 1
ATOM 704 N N . ASP A 1 93 ? -14.044 -10.911 20.006 1.00 93.50 93 ASP A N 1
ATOM 705 C CA . ASP A 1 93 ? -13.669 -10.030 21.109 1.00 93.50 93 ASP A CA 1
ATOM 706 C C . ASP A 1 93 ? -12.944 -8.795 20.557 1.00 93.50 93 ASP A C 1
ATOM 708 O O . ASP A 1 93 ? -11.851 -8.887 19.993 1.00 93.50 93 ASP A O 1
ATOM 712 N N . VAL A 1 94 ? -13.594 -7.640 20.684 1.00 95.44 94 VAL A N 1
ATOM 713 C CA . VAL A 1 94 ? -13.081 -6.339 20.240 1.00 95.44 94 VAL A CA 1
ATOM 714 C C . VAL A 1 94 ? -12.628 -5.468 21.415 1.00 95.44 94 VAL A C 1
ATOM 716 O O . VAL A 1 94 ? -12.404 -4.266 21.245 1.00 95.44 94 VAL A O 1
ATOM 719 N N . SER A 1 95 ? -12.483 -6.057 22.603 1.00 93.25 95 SER A N 1
ATOM 720 C CA . SER A 1 95 ? -11.986 -5.400 23.811 1.00 93.25 95 SER A CA 1
ATOM 721 C C . SER A 1 95 ? -10.449 -5.434 23.901 1.00 93.25 95 SER A C 1
ATOM 723 O O . SER A 1 95 ? -9.764 -6.138 23.160 1.00 93.25 95 SER A O 1
ATOM 725 N N . GLY A 1 96 ? -9.874 -4.631 24.804 1.00 93.50 96 GLY A N 1
ATOM 726 C CA . GLY A 1 96 ? -8.447 -4.705 25.150 1.00 93.50 96 GLY A CA 1
ATOM 727 C C . GLY A 1 96 ? -7.448 -4.110 24.145 1.00 93.50 96 GLY A C 1
ATOM 728 O O . GLY A 1 96 ? -6.241 -4.213 24.371 1.00 93.50 96 GLY A O 1
ATOM 729 N N . PHE A 1 97 ? -7.894 -3.462 23.066 1.00 97.88 97 PHE A N 1
ATOM 730 C CA . PHE A 1 97 ? -7.002 -2.757 22.144 1.00 97.88 97 PHE A CA 1
ATOM 731 C C . PHE A 1 97 ? -6.633 -1.373 22.693 1.00 97.88 97 PHE A C 1
ATOM 733 O O . PHE A 1 97 ? -7.492 -0.516 22.893 1.00 97.88 97 PHE A O 1
ATOM 740 N N . ASP A 1 98 ? -5.339 -1.141 22.904 1.00 97.88 98 ASP A N 1
ATOM 741 C CA . ASP A 1 98 ? -4.778 0.173 23.220 1.00 97.88 98 ASP A CA 1
ATOM 742 C C . ASP A 1 98 ? -3.422 0.332 22.521 1.00 97.88 98 ASP A C 1
ATOM 744 O O . ASP A 1 98 ? -2.358 0.122 23.104 1.00 97.88 98 ASP A O 1
ATOM 748 N N . GLU A 1 99 ? -3.466 0.638 21.226 1.00 98.38 9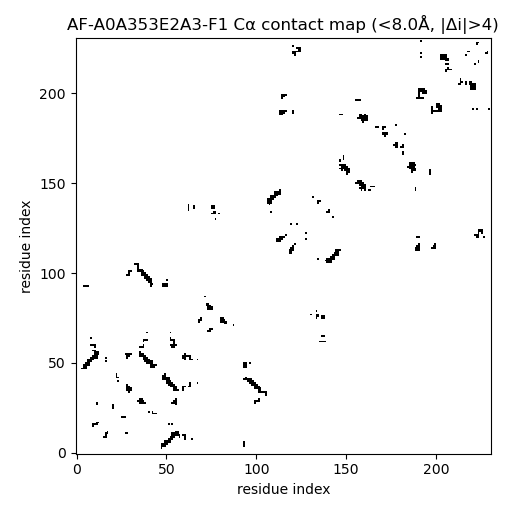9 GLU A N 1
ATOM 749 C CA . GLU A 1 99 ? -2.276 0.838 20.406 1.00 98.38 99 GLU A CA 1
ATOM 750 C C . GLU A 1 99 ? -2.267 2.250 19.815 1.00 98.38 99 GLU A C 1
ATOM 752 O O . GLU A 1 99 ? -3.251 2.707 19.232 1.00 98.38 99 GLU A O 1
ATOM 757 N N . LYS A 1 100 ? -1.122 2.927 19.938 1.00 98.25 100 LYS A N 1
ATOM 758 C CA . LYS A 1 100 ? -0.780 4.145 19.202 1.00 98.25 100 LYS A CA 1
ATOM 759 C C . LYS A 1 100 ? 0.557 3.912 18.520 1.00 98.25 100 LYS A C 1
ATOM 761 O O . LYS A 1 100 ? 1.548 3.654 19.199 1.00 98.25 100 LYS A O 1
ATOM 766 N N . SER A 1 101 ? 0.580 4.002 17.197 1.00 97.69 101 SER A N 1
ATOM 767 C CA . SER A 1 101 ? 1.743 3.611 16.403 1.00 97.69 101 SER A CA 1
ATOM 768 C C . SER A 1 101 ? 2.049 4.643 15.328 1.00 97.69 101 SER A C 1
ATOM 770 O O . SER A 1 101 ? 1.138 5.202 14.724 1.00 97.69 101 SER A O 1
ATOM 772 N N . GLN A 1 102 ? 3.336 4.890 15.093 1.00 97.62 102 GLN A N 1
ATOM 773 C CA . GLN A 1 102 ? 3.858 5.751 14.033 1.00 97.62 102 GLN A CA 1
ATOM 774 C C . GLN A 1 102 ? 5.106 5.073 13.447 1.00 97.62 102 GLN A C 1
ATOM 776 O O . GLN A 1 102 ? 5.933 4.573 14.215 1.00 97.62 102 GLN A O 1
ATOM 781 N N . PRO A 1 103 ? 5.274 5.032 12.115 1.00 96.88 103 PRO A N 1
ATOM 782 C CA . PRO A 1 103 ? 6.450 4.420 11.509 1.00 96.88 103 PRO A CA 1
ATOM 783 C C . PRO A 1 103 ? 7.725 5.189 11.876 1.00 96.88 103 PRO A C 1
ATOM 785 O O . PRO A 1 103 ? 7.698 6.407 12.031 1.00 96.88 103 PRO A O 1
ATOM 788 N N . TRP A 1 104 ? 8.859 4.490 11.970 1.00 95.88 104 TRP A N 1
ATOM 789 C CA . TRP A 1 104 ? 10.168 5.109 12.228 1.00 95.88 104 TRP A CA 1
ATOM 790 C C . TRP A 1 104 ? 10.710 5.891 11.029 1.00 95.88 104 TRP A C 1
ATOM 792 O O . TRP A 1 104 ? 11.309 6.946 11.201 1.00 95.88 104 TRP A O 1
ATOM 802 N N . PHE A 1 105 ? 10.467 5.395 9.817 1.00 96.06 105 PHE A N 1
ATOM 803 C CA . PHE A 1 105 ? 10.919 6.010 8.571 1.00 96.06 105 PHE A CA 1
ATOM 804 C C . PHE A 1 105 ? 9.735 6.615 7.827 1.00 96.06 105 PHE A C 1
ATOM 806 O O . PHE A 1 105 ? 8.681 5.988 7.784 1.00 96.06 105 PHE A O 1
ATOM 813 N N . GLU A 1 106 ? 9.910 7.786 7.212 1.00 95.44 106 GLU A N 1
ATOM 814 C CA . GLU A 1 106 ? 8.922 8.413 6.316 1.00 95.44 106 GLU A CA 1
ATOM 815 C C . GLU A 1 106 ? 8.664 7.552 5.069 1.00 95.44 106 GLU A C 1
ATOM 817 O O . GLU A 1 106 ? 7.510 7.282 4.720 1.00 95.44 106 GLU A O 1
ATOM 822 N N . LEU A 1 107 ? 9.740 7.054 4.456 1.00 95.50 107 LEU A N 1
ATOM 823 C CA . LEU A 1 107 ? 9.716 6.263 3.231 1.00 95.50 107 LEU A CA 1
ATOM 824 C C . LEU A 1 107 ? 10.044 4.799 3.528 1.00 95.50 107 LEU A C 1
ATOM 826 O O . LEU A 1 107 ? 11.069 4.498 4.141 1.00 95.50 107 LEU A O 1
ATOM 830 N N . ARG A 1 108 ? 9.165 3.883 3.119 1.00 95.81 108 ARG A N 1
ATOM 831 C CA . ARG A 1 108 ? 9.306 2.440 3.357 1.00 95.81 108 ARG A CA 1
ATOM 832 C C . ARG A 1 108 ? 8.781 1.695 2.141 1.00 95.81 108 ARG A C 1
ATOM 834 O O . ARG A 1 108 ? 7.621 1.871 1.779 1.00 95.81 108 ARG A O 1
ATOM 841 N N . GLY A 1 109 ? 9.593 0.855 1.520 1.00 95.19 109 GLY A N 1
ATOM 842 C CA . GLY A 1 109 ? 9.166 0.146 0.323 1.00 95.19 109 GLY A CA 1
ATOM 843 C C . GLY A 1 109 ? 10.260 -0.686 -0.305 1.00 95.19 109 GLY A C 1
ATOM 844 O O . GLY A 1 109 ? 11.361 -0.794 0.234 1.00 95.19 109 GLY A O 1
ATOM 845 N N . ASN A 1 110 ? 9.935 -1.248 -1.460 1.00 93.44 110 ASN A N 1
ATOM 846 C CA . ASN A 1 110 ? 10.846 -2.050 -2.259 1.00 93.44 110 ASN A CA 1
ATOM 847 C C . ASN A 1 110 ? 11.221 -1.318 -3.551 1.00 93.44 110 ASN A C 1
ATOM 849 O O . ASN A 1 110 ? 10.400 -0.624 -4.155 1.00 93.44 110 ASN A O 1
ATOM 853 N N . LEU A 1 111 ? 12.469 -1.516 -3.972 1.00 91.50 111 LEU A N 1
ATOM 854 C CA . LEU A 1 111 ? 13.020 -1.056 -5.244 1.00 91.50 111 LEU A CA 1
ATOM 855 C C . LEU A 1 111 ? 13.468 -2.292 -6.039 1.00 91.50 111 LEU A C 1
ATOM 857 O O . LEU A 1 111 ? 14.642 -2.663 -5.979 1.00 91.50 111 LEU A O 1
ATOM 861 N N . PRO A 1 112 ? 12.541 -3.012 -6.691 1.00 88.38 112 PRO A N 1
ATOM 862 C CA . PRO A 1 112 ? 12.914 -4.147 -7.519 1.00 88.38 112 PRO A CA 1
ATOM 863 C C . PRO A 1 112 ? 13.721 -3.704 -8.747 1.00 88.38 112 PRO A C 1
ATOM 865 O O . PRO A 1 112 ? 13.495 -2.638 -9.320 1.00 88.38 112 PRO A O 1
ATOM 868 N N . PHE A 1 113 ? 14.657 -4.557 -9.156 1.00 86.06 113 PHE A N 1
ATOM 869 C CA . PHE A 1 113 ? 15.461 -4.366 -10.358 1.00 86.06 113 PHE A CA 1
ATOM 870 C C . PHE A 1 113 ? 14.739 -4.986 -11.553 1.00 86.06 113 PHE A C 1
ATOM 872 O O . PHE A 1 113 ? 14.511 -6.199 -11.584 1.00 86.06 113 PHE A O 1
ATOM 879 N N . HIS A 1 114 ? 14.371 -4.155 -12.523 1.00 80.62 114 HIS A N 1
ATOM 880 C CA . HIS A 1 114 ? 13.951 -4.578 -13.860 1.00 80.62 114 HIS A CA 1
ATOM 881 C C . HIS A 1 114 ? 15.214 -4.852 -14.696 1.00 80.62 114 HIS A C 1
ATOM 883 O O . HIS A 1 114 ? 16.246 -4.270 -14.385 1.00 80.62 114 HIS A O 1
ATOM 889 N N . ASN A 1 115 ? 15.161 -5.738 -15.698 1.00 78.88 115 ASN A N 1
ATOM 890 C CA . ASN A 1 115 ? 16.276 -6.374 -16.442 1.00 78.88 115 ASN A CA 1
ATOM 891 C C . ASN A 1 115 ? 16.730 -7.793 -16.019 1.00 78.88 115 ASN A C 1
ATOM 893 O O . ASN A 1 115 ? 17.544 -8.404 -16.727 1.00 78.88 115 ASN A O 1
ATOM 897 N N . PHE A 1 116 ? 16.170 -8.376 -14.951 1.00 78.00 116 PHE A N 1
ATOM 898 C CA . PHE A 1 116 ? 16.421 -9.769 -14.538 1.00 78.00 116 PHE A CA 1
ATOM 899 C C . PHE A 1 116 ? 15.188 -10.666 -14.724 1.00 78.00 116 PHE A C 1
ATOM 901 O O . PHE A 1 116 ? 14.061 -10.204 -14.579 1.00 78.00 116 PHE A O 1
ATOM 908 N N . LEU A 1 117 ? 15.394 -11.978 -14.934 1.00 74.50 117 LEU A N 1
ATOM 909 C CA . LEU A 1 117 ? 14.297 -12.966 -15.039 1.00 74.50 117 LEU A CA 1
ATOM 910 C C . LEU A 1 117 ? 13.444 -13.066 -13.759 1.00 74.50 117 LEU A C 1
ATOM 912 O O . LEU A 1 117 ? 12.307 -13.517 -13.800 1.00 74.50 117 LEU A O 1
ATOM 916 N N . ALA A 1 118 ? 14.000 -12.672 -12.611 1.00 76.38 118 ALA A N 1
ATOM 917 C CA . ALA A 1 118 ? 13.295 -12.629 -11.328 1.00 76.38 118 ALA A CA 1
ATOM 918 C C . ALA A 1 118 ? 12.666 -11.251 -11.032 1.00 76.38 118 ALA A C 1
ATOM 920 O O . ALA A 1 118 ? 12.156 -11.031 -9.933 1.00 76.38 118 ALA A O 1
ATOM 921 N N . GLY A 1 119 ? 12.768 -10.309 -11.972 1.00 83.31 119 GLY A N 1
ATOM 922 C CA . GLY A 1 119 ? 12.410 -8.910 -11.786 1.00 83.31 119 GLY A CA 1
ATOM 923 C C . GLY A 1 119 ? 11.088 -8.502 -12.444 1.00 83.31 119 GLY A C 1
ATOM 924 O O . GLY A 1 119 ? 10.418 -9.318 -13.081 1.00 83.31 119 GLY A O 1
ATOM 925 N N . PRO A 1 120 ? 10.721 -7.214 -12.328 1.00 87.94 120 PRO A N 1
ATOM 926 C CA . PRO A 1 120 ? 9.448 -6.677 -12.806 1.00 87.94 120 PRO A CA 1
ATOM 927 C C . PRO A 1 120 ? 9.213 -6.737 -14.318 1.00 87.94 120 PRO A C 1
ATOM 929 O O . PRO A 1 120 ? 8.086 -6.519 -14.756 1.00 87.94 120 PRO A O 1
ATOM 932 N N . ASP A 1 121 ? 10.231 -7.067 -15.117 1.00 83.12 121 ASP A N 1
ATOM 933 C CA . ASP A 1 121 ? 10.068 -7.293 -16.561 1.00 83.12 121 ASP A CA 1
ATOM 934 C C . ASP A 1 121 ? 9.104 -8.447 -16.864 1.00 83.12 121 ASP A C 1
ATOM 936 O O . ASP A 1 121 ? 8.436 -8.454 -17.896 1.00 83.12 121 ASP A O 1
ATOM 940 N N . PHE A 1 122 ? 9.024 -9.415 -15.948 1.00 82.81 122 PHE A N 1
ATOM 941 C CA . PHE A 1 122 ? 8.206 -10.621 -16.082 1.00 82.81 122 PHE A CA 1
ATOM 942 C C . PHE A 1 122 ? 6.827 -10.466 -15.442 1.00 82.81 122 PHE A C 1
ATOM 944 O O . PHE A 1 122 ? 5.970 -11.333 -15.593 1.00 82.81 122 PHE A O 1
ATOM 951 N N . TRP A 1 123 ? 6.610 -9.393 -14.685 1.00 87.75 123 TRP A N 1
ATOM 952 C CA . TRP A 1 123 ? 5.381 -9.205 -13.928 1.00 87.75 123 TRP A CA 1
ATOM 953 C C . TRP A 1 123 ? 4.266 -8.750 -14.854 1.00 87.75 123 TRP A C 1
ATOM 955 O O . TRP A 1 123 ? 4.370 -7.693 -15.478 1.00 87.75 123 TRP A O 1
ATOM 965 N N . SER A 1 124 ? 3.177 -9.512 -14.909 1.00 87.00 124 SER A N 1
ATOM 966 C CA . SER A 1 124 ? 1.920 -9.076 -15.520 1.00 87.00 124 SER A CA 1
ATOM 967 C C . SER A 1 124 ? 1.326 -7.876 -14.781 1.00 87.00 124 SER A C 1
ATOM 969 O O . SER A 1 124 ? 1.689 -7.574 -13.638 1.00 87.00 124 SER A O 1
ATOM 971 N N . THR A 1 125 ? 0.323 -7.222 -15.372 1.00 90.19 125 THR A N 1
ATOM 972 C CA . THR A 1 125 ? -0.444 -6.184 -14.656 1.00 90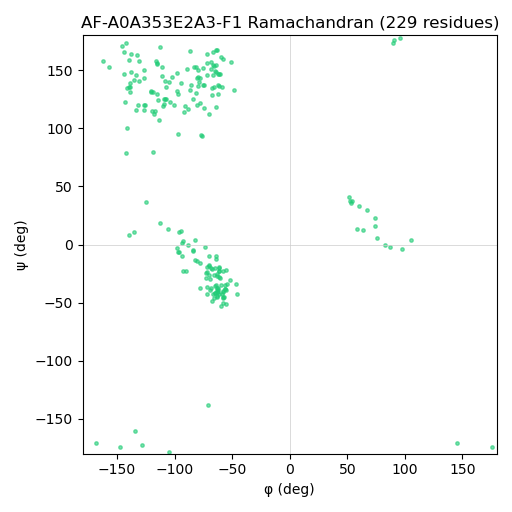.19 125 THR A CA 1
ATOM 973 C C . THR A 1 125 ? -1.029 -6.715 -13.338 1.00 90.19 125 THR A C 1
ATOM 975 O O . THR A 1 125 ? -1.148 -5.975 -12.355 1.00 90.19 125 THR A O 1
ATOM 978 N N . ALA A 1 126 ? -1.411 -7.996 -13.298 1.00 91.25 126 ALA A N 1
ATOM 979 C CA . ALA A 1 126 ? -1.921 -8.636 -12.089 1.00 91.25 126 ALA A CA 1
ATOM 980 C C . ALA A 1 126 ? -0.825 -8.809 -11.025 1.00 91.25 126 ALA A C 1
ATOM 982 O O . ALA A 1 126 ? -1.082 -8.547 -9.849 1.00 91.25 126 ALA A O 1
ATOM 983 N N . ASP A 1 127 ? 0.394 -9.159 -11.433 1.00 90.88 127 ASP A N 1
ATOM 984 C CA . ASP A 1 127 ? 1.533 -9.320 -10.525 1.00 90.88 127 ASP A CA 1
ATOM 985 C C . ASP A 1 127 ? 1.945 -7.985 -9.900 1.00 90.88 127 ASP A C 1
ATOM 987 O O . ASP A 1 127 ? 2.113 -7.909 -8.683 1.00 90.88 127 ASP A O 1
ATOM 991 N N . TYR A 1 128 ? 1.991 -6.898 -10.683 1.00 93.06 128 TYR A N 1
ATOM 992 C CA . TYR A 1 128 ? 2.214 -5.551 -10.139 1.00 93.06 128 TYR A CA 1
ATOM 993 C C . TYR A 1 128 ? 1.155 -5.176 -9.099 1.00 93.06 128 TYR A C 1
ATOM 995 O O . TYR A 1 128 ? 1.488 -4.691 -8.016 1.00 93.06 128 TYR A O 1
ATOM 1003 N N . LYS A 1 129 ? -0.128 -5.425 -9.390 1.00 94.00 129 LYS A N 1
ATOM 1004 C CA . LYS A 1 129 ? -1.215 -5.166 -8.431 1.00 94.00 129 LYS A CA 1
ATOM 1005 C C . LYS A 1 129 ? -1.055 -6.003 -7.167 1.00 94.00 129 LYS A C 1
ATOM 1007 O O . LYS A 1 129 ? -1.244 -5.465 -6.077 1.00 94.00 129 LYS A O 1
ATOM 1012 N N . SER A 1 130 ? -0.699 -7.279 -7.305 1.00 94.44 130 SER A N 1
ATOM 1013 C CA . SER A 1 130 ? -0.440 -8.174 -6.177 1.00 94.44 130 SER A CA 1
ATOM 1014 C C . SER A 1 130 ? 0.703 -7.639 -5.312 1.00 94.44 130 SER A C 1
ATOM 1016 O O . SER A 1 130 ? 0.510 -7.382 -4.124 1.00 94.44 130 SER A O 1
ATOM 1018 N N . PHE A 1 131 ? 1.850 -7.337 -5.925 1.00 94.25 131 PHE A N 1
ATOM 1019 C CA . PHE A 1 131 ? 3.034 -6.823 -5.242 1.00 94.25 131 PHE A CA 1
ATOM 1020 C C . PHE A 1 131 ? 2.748 -5.513 -4.495 1.00 94.25 131 PHE A C 1
ATOM 1022 O O . PHE A 1 131 ? 3.011 -5.407 -3.296 1.00 94.25 131 PHE A O 1
ATOM 1029 N N . LEU A 1 132 ? 2.143 -4.527 -5.167 1.00 94.88 132 LEU A N 1
ATOM 1030 C CA . LEU A 1 132 ? 1.769 -3.245 -4.558 1.00 94.88 132 LEU A CA 1
ATOM 1031 C C . LEU A 1 132 ? 0.744 -3.416 -3.425 1.00 94.88 132 LEU A C 1
ATOM 1033 O O . LEU A 1 132 ? 0.840 -2.741 -2.399 1.00 94.88 132 LEU A O 1
ATOM 1037 N N . THR A 1 133 ? -0.204 -4.342 -3.578 1.00 95.62 133 THR A N 1
ATOM 1038 C CA . THR A 1 133 ? -1.198 -4.650 -2.539 1.00 95.62 133 THR A CA 1
ATOM 1039 C C . THR A 1 133 ? -0.540 -5.253 -1.300 1.00 95.62 133 THR A C 1
ATOM 1041 O O . THR A 1 133 ? -0.822 -4.803 -0.188 1.00 95.62 133 THR A O 1
ATOM 1044 N N . GLN A 1 134 ? 0.370 -6.219 -1.466 1.00 96.94 134 GLN A N 1
ATOM 1045 C CA . GLN A 1 134 ? 1.099 -6.809 -0.339 1.00 96.94 134 GLN A CA 1
ATOM 1046 C C . GLN A 1 134 ? 1.958 -5.766 0.383 1.00 96.94 134 GLN A C 1
ATOM 1048 O O . GLN A 1 134 ? 1.974 -5.732 1.612 1.00 96.94 134 GLN A O 1
ATOM 1053 N N . GLN A 1 135 ? 2.597 -4.853 -0.355 1.00 96.06 135 GLN A N 1
ATOM 1054 C CA . GLN A 1 135 ? 3.334 -3.745 0.253 1.00 96.06 135 GLN A CA 1
ATOM 1055 C C . GLN A 1 135 ? 2.441 -2.876 1.157 1.00 96.06 135 GLN A C 1
ATOM 1057 O O . GLN A 1 135 ? 2.828 -2.576 2.289 1.00 96.06 135 GLN A O 1
ATOM 1062 N N . ALA A 1 136 ? 1.233 -2.528 0.705 1.00 95.38 136 ALA A N 1
ATOM 1063 C CA . ALA A 1 136 ? 0.288 -1.753 1.510 1.00 95.38 136 ALA A CA 1
ATOM 1064 C C . ALA A 1 136 ? -0.143 -2.496 2.790 1.00 95.38 136 ALA A C 1
ATOM 1066 O O . ALA A 1 136 ? -0.196 -1.888 3.860 1.00 95.38 136 ALA A O 1
ATOM 1067 N N . LYS A 1 137 ? -0.382 -3.815 2.707 1.00 97.69 137 LYS A N 1
ATOM 1068 C CA . LYS A 1 137 ? -0.690 -4.667 3.875 1.00 97.69 137 LYS A CA 1
ATOM 1069 C C . LYS A 1 137 ? 0.421 -4.666 4.924 1.00 97.69 137 LYS A C 1
ATOM 1071 O O . LYS A 1 137 ? 0.142 -4.693 6.116 1.00 97.69 137 LYS A O 1
ATOM 1076 N N . MET A 1 138 ? 1.670 -4.581 4.472 1.00 96.69 138 MET A N 1
ATOM 1077 C CA . MET A 1 138 ? 2.867 -4.523 5.315 1.00 96.69 138 MET A CA 1
ATOM 1078 C C . MET A 1 138 ? 3.180 -3.108 5.847 1.00 96.69 138 MET A C 1
ATOM 1080 O O . MET A 1 138 ? 4.217 -2.901 6.478 1.00 96.69 138 MET A O 1
ATOM 1084 N N . GLY A 1 139 ? 2.335 -2.103 5.577 1.00 95.38 139 GLY A N 1
ATOM 1085 C CA . GLY A 1 139 ? 2.559 -0.714 6.005 1.00 95.38 139 GLY A CA 1
ATOM 1086 C C . GLY A 1 139 ? 3.643 0.038 5.214 1.00 95.38 139 GLY A C 1
ATOM 1087 O O . GLY A 1 139 ? 4.132 1.092 5.655 1.00 95.38 139 GLY A O 1
ATOM 1088 N N . LEU A 1 140 ? 4.029 -0.487 4.048 1.00 96.25 140 LEU A N 1
ATOM 1089 C CA . LEU A 1 140 ? 4.929 0.171 3.104 1.00 96.25 140 LEU A CA 1
ATOM 1090 C C . LEU A 1 140 ? 4.156 1.209 2.273 1.00 96.25 140 LEU A C 1
ATOM 1092 O O . LEU A 1 140 ? 2.955 1.076 2.044 1.00 96.25 140 LEU A O 1
ATOM 1096 N N . ASN A 1 141 ? 4.843 2.263 1.841 1.00 94.12 141 ASN A N 1
ATOM 1097 C CA . ASN A 1 141 ? 4.264 3.400 1.117 1.00 94.12 141 ASN A CA 1
ATOM 1098 C C . ASN A 1 141 ? 5.088 3.841 -0.102 1.00 94.12 141 ASN A C 1
ATOM 1100 O O . ASN A 1 141 ? 4.824 4.900 -0.667 1.00 94.12 141 ASN A O 1
ATOM 1104 N N . PHE A 1 142 ? 6.083 3.051 -0.499 1.00 94.69 142 PHE A N 1
ATOM 1105 C CA . PHE A 1 142 ? 6.954 3.346 -1.625 1.00 94.69 142 PHE A CA 1
ATOM 1106 C C . PHE A 1 142 ? 7.083 2.141 -2.555 1.00 94.69 142 PHE A C 1
ATOM 1108 O O . PHE A 1 142 ? 7.199 0.994 -2.122 1.00 94.69 142 PHE A O 1
ATOM 1115 N N . PHE A 1 143 ? 7.094 2.424 -3.851 1.00 93.25 143 PHE A N 1
ATOM 1116 C CA . PHE A 1 143 ? 7.484 1.488 -4.889 1.00 93.25 143 PHE A CA 1
ATOM 1117 C C . PHE A 1 143 ? 8.466 2.206 -5.802 1.00 93.25 143 PHE A C 1
ATOM 1119 O O . PHE A 1 143 ? 8.137 3.250 -6.366 1.00 93.25 143 PHE A O 1
ATOM 1126 N N . GLY A 1 144 ? 9.673 1.667 -5.898 1.00 90.50 144 GLY A N 1
ATOM 1127 C CA . GLY A 1 144 ? 10.719 2.229 -6.731 1.00 90.50 144 GLY A CA 1
ATOM 1128 C C . GLY A 1 144 ? 10.913 1.421 -8.000 1.00 90.50 144 GLY A C 1
ATOM 1129 O O . GLY A 1 144 ? 10.921 0.197 -7.956 1.00 90.50 144 GLY A O 1
ATOM 1130 N N . MET A 1 145 ? 11.126 2.107 -9.116 1.00 84.88 145 MET A N 1
ATOM 1131 C CA . MET A 1 145 ? 11.647 1.489 -10.329 1.00 84.88 145 MET A CA 1
ATOM 1132 C C . MET A 1 145 ? 13.130 1.824 -10.399 1.00 84.88 145 MET A C 1
ATOM 1134 O O . MET A 1 145 ? 13.508 2.998 -10.358 1.00 84.88 145 MET A O 1
ATOM 1138 N N . HIS A 1 146 ? 13.976 0.796 -10.409 1.00 86.56 146 HIS A N 1
ATOM 1139 C CA . HIS A 1 146 ? 15.390 0.996 -10.695 1.00 86.56 146 HIS A CA 1
ATOM 1140 C C . HIS A 1 146 ? 15.523 1.569 -12.112 1.00 86.56 146 HIS A C 1
ATOM 1142 O O . HIS A 1 146 ? 14.710 1.249 -12.963 1.00 86.56 146 HIS A O 1
ATOM 1148 N N . HIS A 1 147 ? 16.509 2.425 -12.368 1.00 85.44 147 HIS A N 1
ATOM 1149 C CA . HIS A 1 147 ? 16.830 2.881 -13.718 1.00 85.44 147 HIS A CA 1
ATOM 1150 C C . HIS A 1 147 ? 18.340 3.058 -13.850 1.00 85.44 147 HIS A C 1
ATOM 1152 O O . HIS A 1 147 ? 18.992 3.458 -12.885 1.00 85.44 147 HIS A O 1
ATOM 1158 N N . TYR A 1 148 ? 18.876 2.805 -15.043 1.00 85.56 148 TYR A N 1
ATOM 1159 C CA . TYR A 1 148 ? 20.268 3.058 -15.410 1.00 85.56 148 TYR A CA 1
ATOM 1160 C C . TYR A 1 148 ? 20.365 4.402 -16.147 1.00 85.56 148 TYR A C 1
ATOM 1162 O O . TYR A 1 148 ? 20.122 4.462 -17.354 1.00 85.56 148 TYR A O 1
ATOM 1170 N N . PRO A 1 149 ? 20.687 5.509 -15.455 1.00 84.62 149 PRO A N 1
ATOM 1171 C CA . PRO A 1 149 ? 20.637 6.844 -16.048 1.00 84.62 149 PRO A CA 1
ATOM 1172 C C . PRO A 1 149 ? 21.864 7.182 -16.905 1.00 84.62 149 PRO A C 1
ATOM 1174 O O . PRO A 1 149 ? 21.833 8.137 -17.674 1.00 84.62 149 PRO A O 1
ATOM 1177 N N . GLU A 1 150 ? 22.938 6.403 -16.792 1.00 81.12 150 GLU A N 1
ATOM 1178 C CA . GLU A 1 150 ? 24.191 6.580 -17.522 1.00 81.12 150 GLU A CA 1
ATOM 1179 C C . GLU A 1 150 ? 24.641 5.239 -18.113 1.00 81.12 150 GLU A C 1
ATOM 1181 O O . GLU A 1 150 ? 24.174 4.169 -17.711 1.00 81.12 150 GLU A O 1
ATOM 1186 N N . ARG A 1 151 ? 25.562 5.282 -19.082 1.00 74.06 151 ARG A N 1
ATOM 1187 C CA . ARG A 1 151 ? 26.300 4.074 -19.477 1.00 74.06 151 ARG A CA 1
ATOM 1188 C C . ARG A 1 151 ? 27.167 3.636 -18.296 1.00 74.06 151 ARG A C 1
ATOM 1190 O O . ARG A 1 151 ? 27.808 4.480 -17.680 1.00 74.06 151 ARG A O 1
ATOM 1197 N N . GLY A 1 152 ? 27.180 2.336 -18.005 1.00 70.31 152 GLY A N 1
ATOM 1198 C CA . GLY A 1 152 ? 28.091 1.746 -17.023 1.00 70.31 152 GLY A CA 1
ATOM 1199 C C . GLY A 1 152 ? 29.544 1.725 -17.523 1.00 70.31 152 GLY A C 1
ATOM 1200 O O . GLY A 1 152 ? 30.021 2.671 -18.145 1.00 70.31 152 GLY A O 1
ATOM 1201 N N . GLU A 1 153 ? 30.255 0.619 -17.288 1.00 66.88 153 GLU A N 1
ATOM 1202 C CA . GLU A 1 153 ? 31.609 0.383 -17.826 1.00 66.88 153 GLU A CA 1
ATOM 1203 C C . GLU A 1 153 ? 31.687 0.623 -19.357 1.00 66.88 153 GLU A C 1
ATOM 1205 O O . GLU A 1 153 ? 30.672 0.506 -20.040 1.00 66.88 153 GLU A O 1
ATOM 1210 N N . PRO A 1 154 ? 32.860 0.908 -19.959 1.00 56.88 154 PRO A N 1
ATOM 1211 C CA . PRO A 1 154 ? 32.975 1.317 -21.371 1.00 56.88 154 PRO A CA 1
ATOM 1212 C C . PRO A 1 154 ? 32.365 0.361 -22.415 1.00 56.88 154 PRO A C 1
ATOM 1214 O O . PRO A 1 154 ? 32.057 0.782 -23.530 1.00 56.88 154 PRO A O 1
ATOM 1217 N N . SER A 1 155 ? 32.191 -0.920 -22.076 1.00 63.12 155 SER A N 1
ATOM 1218 C CA . SER A 1 155 ? 31.512 -1.931 -22.900 1.00 63.12 155 SER A CA 1
ATOM 1219 C C . SER A 1 155 ? 30.031 -2.142 -22.545 1.00 63.12 155 SER A C 1
ATOM 1221 O O . SER A 1 155 ? 29.337 -2.874 -23.249 1.00 63.12 155 SER A O 1
ATOM 1223 N N . SER A 1 156 ? 29.540 -1.519 -21.474 1.00 69.31 156 SER A N 1
ATOM 1224 C CA . SER A 1 156 ? 28.164 -1.618 -20.998 1.00 69.31 156 SER A CA 1
ATOM 1225 C C . SER A 1 156 ? 27.208 -0.826 -21.888 1.00 69.31 156 SER A C 1
ATOM 1227 O O . SER A 1 156 ? 27.455 0.312 -22.299 1.00 69.31 156 SER A O 1
ATOM 1229 N N . THR A 1 157 ? 26.066 -1.446 -22.164 1.00 70.25 157 THR A N 1
ATOM 1230 C CA . THR A 1 157 ? 24.905 -0.818 -22.804 1.00 70.25 157 THR A CA 1
ATOM 1231 C C . THR A 1 157 ? 23.731 -0.713 -21.833 1.00 70.25 157 THR A C 1
ATOM 1233 O O . THR A 1 157 ? 22.590 -0.609 -22.264 1.00 70.25 157 THR A O 1
ATOM 1236 N N . GLU A 1 158 ? 23.962 -0.815 -20.519 1.00 75.25 158 GLU A N 1
ATOM 1237 C CA . GLU A 1 158 ? 22.915 -0.793 -19.480 1.00 75.25 158 GLU A CA 1
ATOM 1238 C C . GLU A 1 158 ? 22.041 0.454 -19.567 1.00 75.25 158 GLU A C 1
ATOM 1240 O O . GLU A 1 158 ? 20.831 0.319 -19.700 1.00 75.25 158 GLU A O 1
ATOM 1245 N N . GLY A 1 159 ? 22.654 1.633 -19.620 1.00 79.00 159 GLY A N 1
ATOM 1246 C CA . GLY A 1 159 ? 21.973 2.901 -19.841 1.00 79.00 159 GLY A CA 1
ATOM 1247 C C . GLY A 1 159 ? 22.597 3.717 -20.979 1.00 79.00 159 GLY A C 1
ATOM 1248 O O . GLY A 1 159 ? 23.482 3.233 -21.691 1.00 79.00 159 GLY A O 1
ATOM 1249 N N . PRO A 1 160 ? 22.150 4.965 -21.176 1.00 88.06 160 PRO A N 1
ATOM 1250 C CA . PRO A 1 160 ? 21.081 5.608 -20.418 1.00 88.06 160 PRO A CA 1
ATOM 1251 C C . PRO A 1 160 ? 19.694 5.087 -20.826 1.00 88.06 160 PRO A C 1
ATOM 1253 O O . PRO A 1 160 ? 19.406 4.927 -22.014 1.00 88.06 160 PRO A O 1
ATOM 1256 N N . GLU A 1 161 ? 18.827 4.835 -19.851 1.00 87.44 161 GLU A N 1
ATOM 1257 C CA . GLU A 1 161 ? 17.429 4.469 -20.087 1.00 87.44 161 GLU A CA 1
ATOM 1258 C C . GLU A 1 161 ? 16.564 5.699 -20.394 1.00 87.44 161 GLU A C 1
ATOM 1260 O O . GLU A 1 161 ? 16.757 6.758 -19.798 1.00 87.44 161 GLU A O 1
ATOM 1265 N N . PRO A 1 162 ? 15.559 5.581 -21.280 1.00 86.62 162 PRO A N 1
ATOM 1266 C CA . PRO A 1 162 ? 14.771 6.731 -21.730 1.00 86.62 162 PRO A CA 1
ATOM 1267 C C . PRO A 1 162 ? 13.838 7.328 -20.665 1.00 86.62 162 PRO A C 1
ATOM 1269 O O . PRO A 1 162 ? 13.284 8.399 -20.891 1.00 86.62 162 PRO A O 1
ATOM 1272 N N . HIS A 1 163 ? 13.656 6.674 -19.514 1.00 85.06 163 HIS A N 1
ATOM 1273 C CA . HIS A 1 163 ? 12.835 7.199 -18.416 1.00 85.06 163 HIS A CA 1
ATOM 1274 C C . HIS A 1 163 ? 13.459 8.398 -17.702 1.00 85.06 163 HIS A C 1
ATOM 1276 O O . HIS A 1 163 ? 12.741 9.189 -17.093 1.00 85.06 163 HIS A O 1
ATOM 1282 N N . VAL A 1 164 ? 14.790 8.515 -17.736 1.00 88.06 164 VAL A N 1
ATOM 1283 C CA . VAL A 1 164 ? 15.528 9.559 -17.026 1.00 88.06 164 VAL A CA 1
ATOM 1284 C C . VAL A 1 164 ? 16.425 10.278 -18.019 1.00 88.06 164 VAL A C 1
ATOM 1286 O O . VAL A 1 164 ? 17.357 9.704 -18.577 1.00 88.06 164 VAL A O 1
ATOM 1289 N N . TRP A 1 165 ? 16.150 11.561 -18.221 1.00 90.69 165 TRP A N 1
ATOM 1290 C CA . TRP A 1 165 ? 17.009 12.432 -19.008 1.00 90.69 165 TRP A CA 1
ATOM 1291 C C . TRP A 1 165 ? 17.924 13.250 -18.094 1.00 90.69 165 TRP A C 1
ATOM 1293 O O . TRP A 1 165 ? 17.468 13.854 -17.121 1.00 90.69 165 TRP A O 1
ATOM 1303 N N . ILE A 1 166 ? 19.214 13.281 -18.426 1.00 89.62 166 ILE A N 1
ATOM 1304 C CA . ILE A 1 166 ? 20.240 14.075 -17.751 1.00 89.62 166 ILE A CA 1
ATOM 1305 C C . ILE A 1 166 ? 20.794 15.079 -18.759 1.00 89.62 166 ILE A C 1
ATOM 1307 O O . ILE A 1 166 ? 21.454 14.710 -19.724 1.00 89.62 166 ILE A O 1
ATOM 1311 N N . GLY A 1 167 ? 20.576 16.367 -18.513 1.00 91.06 167 GLY A N 1
ATOM 1312 C CA . GLY A 1 167 ? 21.133 17.433 -19.341 1.00 91.06 167 GLY A CA 1
ATOM 1313 C C . GLY A 1 167 ? 20.982 18.808 -18.704 1.00 91.06 167 GLY A C 1
ATOM 1314 O O . GLY A 1 167 ? 20.619 18.938 -17.531 1.00 91.06 167 GLY A O 1
ATOM 1315 N N . HIS A 1 168 ? 21.294 19.865 -19.457 1.00 95.00 168 HIS A N 1
ATOM 1316 C CA . HIS A 1 168 ? 21.207 21.227 -18.937 1.00 95.00 168 HIS A CA 1
ATOM 1317 C C . HIS A 1 168 ? 19.819 21.824 -19.153 1.00 95.00 168 HIS A C 1
ATOM 1319 O O . HIS A 1 168 ? 19.172 21.588 -20.162 1.00 95.00 168 HIS A O 1
ATOM 1325 N N . LYS A 1 169 ? 19.399 22.740 -18.272 1.00 94.81 169 LYS A N 1
ATOM 1326 C CA . LYS A 1 169 ? 18.117 23.459 -18.405 1.00 94.81 169 LYS A CA 1
ATOM 1327 C C . LYS A 1 169 ? 17.908 24.123 -19.780 1.00 94.81 169 LYS A C 1
ATOM 1329 O O . LYS A 1 169 ? 16.774 24.256 -20.216 1.00 94.81 169 LYS A O 1
ATOM 1334 N N . ARG A 1 170 ? 18.986 24.553 -20.450 1.00 95.94 170 ARG A N 1
ATOM 1335 C CA . ARG A 1 170 ? 18.937 25.166 -21.794 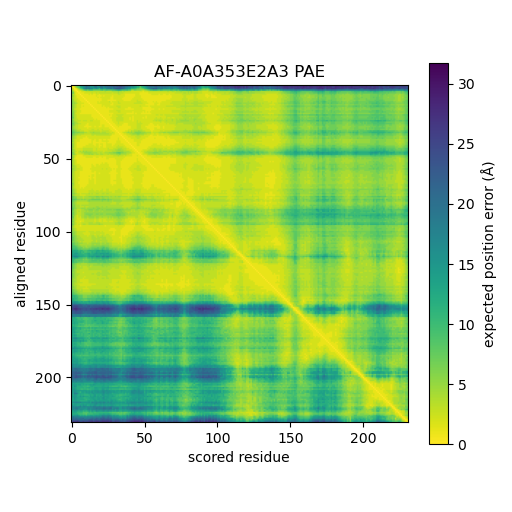1.00 95.94 170 ARG A CA 1
ATOM 1336 C C . ARG A 1 170 ? 18.571 24.182 -22.913 1.00 95.94 170 ARG A C 1
ATOM 1338 O O . ARG A 1 170 ? 18.221 24.623 -23.998 1.00 95.94 170 ARG A O 1
ATOM 1345 N N . ASP A 1 171 ? 18.686 22.886 -22.645 1.00 96.75 171 ASP A N 1
ATOM 1346 C CA . ASP A 1 171 ? 18.427 21.804 -23.591 1.00 96.75 171 ASP A CA 1
ATOM 1347 C C . ASP A 1 171 ? 16.990 21.267 -23.462 1.00 96.75 171 ASP A C 1
ATOM 1349 O O . ASP A 1 171 ? 16.653 20.228 -24.023 1.00 96.75 171 ASP A O 1
ATOM 1353 N N . VAL A 1 172 ? 16.134 21.982 -22.726 1.00 96.50 172 VAL A N 1
ATOM 1354 C CA . VAL A 1 172 ? 14.705 21.702 -22.582 1.00 96.50 172 VAL A CA 1
ATOM 1355 C C . VAL A 1 172 ? 13.924 22.846 -23.220 1.00 96.50 172 VAL A C 1
ATOM 1357 O O . VAL A 1 172 ? 14.110 24.016 -22.873 1.00 96.50 172 VAL A O 1
ATOM 1360 N N . ASN A 1 173 ? 13.051 22.507 -24.161 1.00 95.38 173 ASN A N 1
ATOM 1361 C CA . ASN A 1 173 ? 12.141 23.439 -24.811 1.00 95.38 173 ASN A CA 1
ATOM 1362 C C . ASN A 1 173 ? 11.093 23.977 -23.823 1.00 95.38 173 ASN A C 1
ATOM 1364 O O . ASN A 1 173 ? 10.866 23.427 -22.745 1.00 95.38 173 ASN A O 1
ATOM 1368 N N . GLY A 1 174 ? 10.393 25.045 -24.213 1.00 96.25 174 GLY A N 1
ATOM 1369 C CA . GLY A 1 174 ? 9.324 25.629 -23.393 1.00 96.25 174 GLY A CA 1
ATOM 1370 C C . GLY A 1 174 ? 8.148 24.682 -23.104 1.00 96.25 174 GLY A C 1
ATOM 1371 O O . GLY A 1 174 ? 7.412 24.919 -22.152 1.00 96.25 174 GLY A O 1
ATOM 1372 N N . ASP A 1 175 ? 7.985 23.616 -23.889 1.00 95.50 175 ASP A N 1
ATOM 1373 C CA . ASP A 1 175 ? 6.964 22.574 -23.718 1.00 95.50 175 ASP A CA 1
ATOM 1374 C C . ASP A 1 175 ? 7.448 21.358 -22.901 1.00 95.50 175 ASP A C 1
ATOM 1376 O O . ASP A 1 175 ? 6.693 20.408 -22.706 1.00 95.50 175 ASP A O 1
ATOM 1380 N N . GLY A 1 176 ? 8.694 21.382 -22.412 1.00 92.31 176 GLY A N 1
ATOM 1381 C CA . GLY A 1 176 ? 9.293 20.295 -21.636 1.00 92.31 176 GLY A CA 1
ATOM 1382 C C . GLY A 1 176 ? 9.960 19.194 -22.467 1.00 92.31 176 GLY A C 1
ATOM 1383 O O . GLY A 1 176 ? 10.536 18.279 -21.882 1.00 92.31 176 GLY A O 1
ATOM 1384 N N . THR A 1 177 ? 9.927 19.265 -23.801 1.00 94.44 177 THR A N 1
ATOM 1385 C CA . THR A 1 177 ? 10.658 18.318 -24.660 1.00 94.44 177 THR A CA 1
ATOM 1386 C C . THR A 1 177 ? 12.159 18.622 -24.687 1.00 94.44 177 THR A C 1
ATOM 1388 O O . THR A 1 177 ? 12.581 19.765 -24.511 1.00 94.44 177 THR A O 1
ATOM 1391 N N . VAL A 1 178 ? 12.986 17.601 -24.915 1.00 94.44 178 VAL A N 1
ATOM 1392 C CA . VAL A 1 178 ? 14.447 17.747 -25.029 1.00 94.44 178 VAL A CA 1
ATOM 1393 C C . VAL A 1 178 ? 14.813 18.259 -26.428 1.00 94.44 178 VAL A C 1
ATOM 1395 O O . VAL A 1 178 ? 14.267 17.787 -27.426 1.00 94.44 178 VAL A O 1
ATOM 1398 N N . THR A 1 179 ? 15.730 19.224 -26.518 1.00 96.06 179 THR A N 1
ATOM 1399 C CA . THR A 1 179 ? 16.237 19.744 -27.799 1.00 96.06 179 THR A CA 1
ATOM 1400 C C . THR A 1 179 ? 17.076 18.696 -28.532 1.00 96.06 179 THR A C 1
ATOM 1402 O O . THR A 1 179 ? 17.673 17.818 -27.915 1.00 96.06 179 THR A O 1
ATOM 1405 N N . GLU A 1 180 ? 17.212 18.820 -29.854 1.00 93.69 180 GLU A N 1
ATOM 1406 C CA . GLU A 1 180 ? 18.065 17.915 -30.642 1.00 93.69 180 GLU A CA 1
ATOM 1407 C C . GLU A 1 180 ? 19.518 17.881 -30.128 1.00 93.69 180 GLU A C 1
ATOM 1409 O O . GLU A 1 180 ? 20.117 16.815 -30.038 1.00 93.69 180 GLU A O 1
ATOM 1414 N N . GLY A 1 181 ? 20.064 19.030 -29.709 1.00 93.38 181 GLY A N 1
ATOM 1415 C CA . GLY A 1 181 ? 21.417 19.119 -29.146 1.00 93.38 181 GLY A CA 1
ATOM 1416 C C . GLY A 1 181 ? 21.572 18.527 -27.738 1.00 93.38 181 GLY A C 1
ATOM 1417 O O . GLY A 1 181 ? 22.696 18.236 -27.335 1.00 93.38 181 GLY A O 1
ATOM 1418 N N . GLY A 1 182 ? 20.471 18.355 -26.999 1.00 92.19 182 GLY A N 1
ATOM 1419 C CA . GLY A 1 182 ? 20.439 17.706 -25.684 1.00 92.19 182 GLY A CA 1
ATOM 1420 C C . GLY A 1 182 ? 20.031 16.237 -25.715 1.00 92.19 182 GLY A C 1
ATOM 1421 O O . GLY A 1 182 ? 20.052 15.571 -24.676 1.00 92.19 182 GLY A O 1
ATOM 1422 N N . ALA A 1 183 ? 19.621 15.736 -26.879 1.00 92.12 183 ALA A N 1
ATOM 1423 C CA . ALA A 1 183 ? 19.225 14.354 -27.059 1.00 92.12 183 ALA A CA 1
ATOM 1424 C C . ALA A 1 183 ? 20.458 13.454 -27.226 1.00 92.12 183 ALA A C 1
ATOM 1426 O O . ALA A 1 183 ? 21.444 13.808 -27.872 1.00 92.12 183 ALA A O 1
ATOM 1427 N N . TYR A 1 184 ? 20.383 12.249 -26.669 1.00 89.06 184 TYR A N 1
ATOM 1428 C CA . TYR A 1 184 ? 21.389 11.205 -26.840 1.00 89.06 184 TYR A CA 1
ATOM 1429 C C . TYR A 1 184 ? 20.715 9.844 -27.002 1.00 89.06 184 TYR A C 1
ATOM 1431 O O . TYR A 1 184 ? 19.558 9.652 -26.626 1.00 89.06 184 TYR A O 1
ATOM 1439 N N . ALA A 1 185 ? 21.443 8.889 -27.584 1.00 87.12 185 ALA A N 1
ATOM 1440 C CA . ALA A 1 185 ? 20.946 7.532 -27.762 1.00 87.12 185 ALA A CA 1
ATOM 1441 C C . ALA A 1 185 ? 20.667 6.874 -26.403 1.00 87.12 185 ALA A C 1
ATOM 1443 O O . ALA A 1 185 ? 21.535 6.859 -25.528 1.00 87.12 185 ALA A O 1
ATOM 1444 N N . THR A 1 186 ? 19.474 6.303 -26.264 1.00 85.81 186 THR A N 1
ATOM 1445 C CA . THR A 1 186 ? 19.017 5.595 -25.067 1.00 85.81 186 THR A CA 1
ATOM 1446 C C . THR A 1 186 ? 18.787 4.117 -25.360 1.00 85.81 186 THR A C 1
ATOM 1448 O O . THR A 1 186 ? 18.563 3.713 -26.505 1.00 85.81 186 THR A O 1
ATOM 1451 N N . TYR A 1 187 ? 18.864 3.298 -24.313 1.00 80.38 187 TYR A N 1
ATOM 1452 C CA . TYR A 1 187 ? 18.736 1.847 -24.392 1.00 80.38 187 TYR A CA 1
ATOM 1453 C C . TYR A 1 187 ? 17.889 1.353 -23.227 1.00 80.38 187 TYR A C 1
ATOM 1455 O O . TYR A 1 187 ? 18.152 1.694 -22.084 1.00 80.38 187 TYR A O 1
ATOM 1463 N N . TRP A 1 188 ? 16.892 0.518 -23.504 1.00 80.31 188 TRP A N 1
ATOM 1464 C CA . TRP A 1 188 ? 16.051 -0.096 -22.474 1.00 80.31 188 TRP A CA 1
ATOM 1465 C C . TRP A 1 188 ? 16.801 -1.200 -21.755 1.00 80.31 188 TRP A C 1
ATOM 1467 O O . TRP A 1 188 ? 17.200 -2.155 -22.421 1.00 80.31 188 TRP A O 1
ATOM 1477 N N . ALA A 1 189 ? 17.038 -1.091 -20.446 1.00 80.62 189 ALA A N 1
ATOM 1478 C CA . ALA A 1 189 ? 17.578 -2.193 -19.650 1.00 80.62 189 ALA A CA 1
ATOM 1479 C C . ALA A 1 189 ? 16.453 -3.185 -19.377 1.00 80.62 189 ALA A C 1
ATOM 1481 O O . ALA A 1 189 ? 15.675 -2.999 -18.456 1.00 80.62 189 ALA A O 1
ATOM 1482 N N . SER A 1 190 ? 16.331 -4.212 -20.219 1.00 79.88 190 SER A N 1
ATOM 1483 C CA . SER A 1 190 ? 15.287 -5.221 -20.061 1.00 79.88 190 SER A CA 1
ATOM 1484 C C . SER A 1 190 ? 15.754 -6.619 -20.445 1.00 79.88 190 SER A C 1
ATOM 1486 O O . SER A 1 190 ? 16.777 -6.805 -21.117 1.00 79.88 190 SER A O 1
ATOM 1488 N N . THR A 1 191 ? 14.967 -7.611 -20.044 1.00 77.31 191 THR A N 1
ATOM 1489 C CA . THR A 1 191 ? 15.131 -9.028 -20.398 1.00 77.31 191 THR A CA 1
ATOM 1490 C C . THR A 1 191 ? 14.971 -9.307 -21.898 1.00 77.31 191 THR A C 1
ATOM 1492 O O . THR A 1 191 ? 15.396 -10.357 -22.365 1.00 77.31 191 THR A O 1
ATOM 1495 N N . PHE A 1 192 ? 14.462 -8.353 -22.690 1.00 76.75 192 PHE A N 1
ATOM 1496 C CA . PHE A 1 192 ? 14.369 -8.446 -24.157 1.00 76.75 192 PHE A CA 1
ATOM 1497 C C . PHE A 1 192 ? 15.709 -8.281 -24.895 1.00 76.75 192 PHE A C 1
ATOM 1499 O O . PHE A 1 192 ? 15.764 -8.317 -26.134 1.00 76.75 192 PHE A O 1
ATOM 1506 N N . ARG A 1 193 ? 16.801 -8.026 -24.170 1.00 76.56 193 ARG A N 1
ATOM 1507 C CA . ARG A 1 193 ? 18.103 -7.754 -24.783 1.00 76.56 193 ARG A CA 1
ATOM 1508 C C . ARG A 1 193 ? 18.733 -9.011 -25.402 1.00 76.56 193 ARG A C 1
ATOM 1510 O O . ARG A 1 193 ? 18.608 -10.100 -24.858 1.00 76.56 193 ARG A O 1
ATOM 1517 N N . PRO A 1 194 ? 19.472 -8.875 -26.519 1.00 73.00 194 PRO A N 1
ATOM 1518 C CA . PRO A 1 194 ? 20.277 -9.967 -27.067 1.00 73.00 194 PRO A CA 1
ATOM 1519 C C . PRO A 1 194 ? 21.347 -10.463 -26.085 1.00 73.00 194 PRO A C 1
ATOM 1521 O O . PRO A 1 194 ? 21.783 -9.706 -25.217 1.00 73.00 194 PRO A O 1
ATOM 1524 N N . ALA A 1 195 ? 21.860 -11.680 -26.315 1.00 68.94 195 ALA A N 1
ATOM 1525 C CA . ALA A 1 195 ? 22.928 -12.312 -25.525 1.00 68.94 195 ALA A CA 1
ATOM 1526 C C . ALA A 1 195 ? 24.130 -11.399 -25.237 1.00 68.94 195 ALA A C 1
ATOM 1528 O O . ALA A 1 195 ? 24.764 -11.506 -24.194 1.00 68.94 195 ALA A O 1
ATOM 1529 N N . GLN A 1 196 ? 24.460 -10.513 -26.178 1.00 67.94 196 GLN A N 1
ATOM 1530 C CA . GLN A 1 196 ? 25.606 -9.614 -26.087 1.00 67.94 196 GLN A CA 1
ATOM 1531 C C . GLN A 1 196 ? 25.447 -8.550 -24.991 1.00 67.94 196 GLN A C 1
ATOM 1533 O O . GLN A 1 196 ? 26.448 -7.992 -24.561 1.00 67.94 196 GLN A O 1
ATOM 1538 N N . ASN A 1 197 ? 24.212 -8.263 -24.561 1.00 66.19 197 ASN A N 1
ATOM 1539 C CA . ASN A 1 197 ? 23.870 -7.116 -23.716 1.00 66.19 197 ASN A CA 1
ATOM 1540 C C . ASN A 1 197 ? 22.839 -7.443 -22.612 1.00 66.19 197 ASN A C 1
ATOM 1542 O O . ASN A 1 197 ? 22.327 -6.527 -21.966 1.00 66.19 197 ASN A O 1
ATOM 1546 N N . SER A 1 198 ? 22.494 -8.719 -22.419 1.00 68.75 198 SER A N 1
ATOM 1547 C CA . SER A 1 198 ? 21.543 -9.187 -21.406 1.00 68.75 198 SER A CA 1
ATOM 1548 C C . SER A 1 198 ? 22.264 -9.680 -20.149 1.00 68.75 198 SER A C 1
ATOM 1550 O O . SER A 1 198 ? 23.110 -10.568 -20.249 1.00 68.75 198 SER A O 1
ATOM 1552 N N . TRP A 1 199 ? 21.860 -9.214 -18.966 1.00 70.62 199 TRP A N 1
ATOM 1553 C CA . TRP A 1 199 ? 22.245 -9.851 -17.696 1.00 70.62 199 TRP A CA 1
ATOM 1554 C C . TRP A 1 199 ? 21.526 -11.187 -17.470 1.00 70.62 199 TRP A C 1
ATOM 1556 O O . TRP A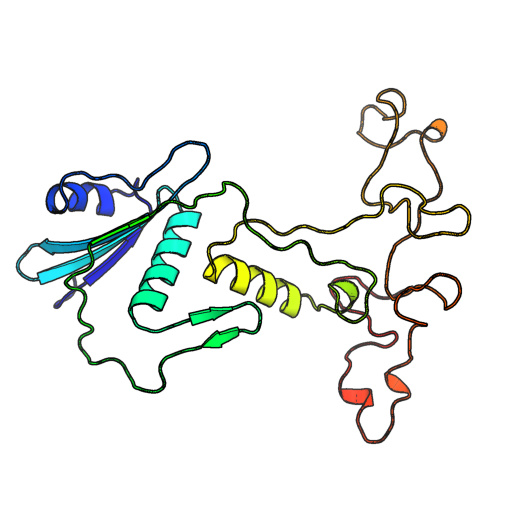 1 199 ? 22.044 -12.087 -16.816 1.00 70.62 199 TRP A O 1
ATOM 1566 N N . SER A 1 200 ? 20.322 -11.308 -18.022 1.00 65.69 200 SER A N 1
ATOM 1567 C CA . SER A 1 200 ? 19.353 -12.378 -17.774 1.00 65.69 200 SER A CA 1
ATOM 1568 C C . SER A 1 200 ? 19.353 -13.499 -18.819 1.00 65.69 200 SER A C 1
ATOM 1570 O O . SER A 1 200 ? 18.644 -14.487 -18.643 1.00 65.69 200 SER A O 1
ATOM 1572 N N . GLY A 1 201 ? 20.164 -13.387 -19.874 1.00 68.06 201 GLY A N 1
ATOM 1573 C CA . GLY A 1 201 ? 20.184 -14.321 -21.002 1.00 68.06 201 GLY A CA 1
ATOM 1574 C C . GLY A 1 201 ? 19.338 -13.855 -22.191 1.00 68.06 201 GLY A C 1
ATOM 1575 O O . GLY A 1 201 ? 18.725 -12.795 -22.171 1.00 68.06 201 GLY A O 1
ATOM 1576 N N . THR A 1 202 ? 19.347 -14.644 -23.269 1.00 73.3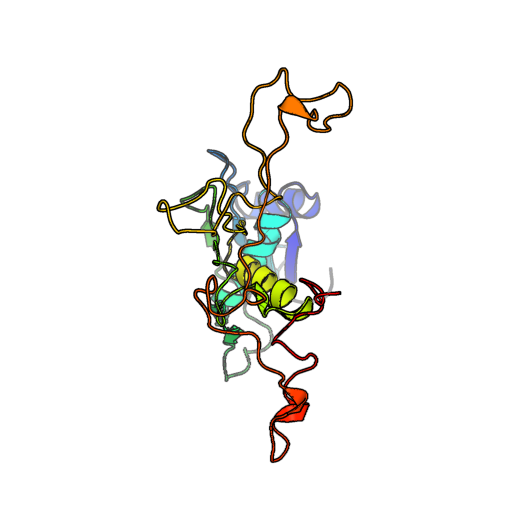1 202 THR A N 1
ATOM 1577 C CA . THR A 1 202 ? 18.616 -14.312 -24.506 1.00 73.31 202 THR A CA 1
ATOM 1578 C C . THR A 1 202 ? 17.127 -14.623 -24.358 1.00 73.31 202 THR A C 1
ATOM 1580 O O . THR A 1 202 ? 16.809 -15.693 -23.835 1.00 73.31 202 THR A O 1
ATOM 1583 N N . PRO A 1 203 ? 16.227 -13.771 -24.880 1.00 77.50 203 PRO A N 1
ATOM 1584 C CA . PRO A 1 203 ? 14.802 -14.060 -24.957 1.00 77.50 203 PRO A CA 1
ATOM 1585 C C . PRO A 1 203 ? 14.514 -15.447 -25.540 1.00 77.50 203 PRO A C 1
ATOM 1587 O O . PRO A 1 203 ? 15.080 -15.835 -26.566 1.00 77.50 203 PRO A O 1
ATOM 1590 N N . LEU A 1 204 ? 13.632 -16.199 -24.881 1.00 79.56 204 LEU A N 1
ATOM 1591 C CA . LEU A 1 204 ? 13.279 -17.569 -25.256 1.00 79.56 204 LEU A CA 1
ATOM 1592 C C . LEU A 1 204 ? 11.879 -17.627 -25.858 1.00 79.56 204 LEU A C 1
ATOM 1594 O O . LEU A 1 204 ? 10.941 -17.083 -25.287 1.00 79.56 204 LEU A O 1
ATOM 1598 N N . LYS A 1 205 ? 11.709 -18.362 -26.960 1.00 87.19 205 LYS A N 1
ATOM 1599 C CA . LYS A 1 205 ? 10.377 -18.694 -27.481 1.00 87.19 205 LYS A CA 1
ATOM 1600 C C . LYS A 1 205 ? 9.748 -19.791 -26.626 1.00 87.19 205 LYS A C 1
ATOM 1602 O O . LYS A 1 205 ? 10.017 -20.974 -26.839 1.00 87.19 205 LYS A O 1
ATOM 1607 N N . THR A 1 206 ? 8.963 -19.389 -25.634 1.00 86.44 206 THR A N 1
ATOM 1608 C CA . THR A 1 206 ? 8.255 -20.280 -24.707 1.00 86.44 206 THR A CA 1
ATOM 1609 C C . THR A 1 206 ? 7.227 -21.148 -25.437 1.00 86.44 206 THR A C 1
ATOM 1611 O O . THR A 1 206 ? 7.027 -22.293 -25.044 1.00 86.44 206 THR A O 1
ATOM 1614 N N . THR A 1 207 ? 6.688 -20.694 -26.572 1.00 89.50 207 THR A N 1
ATOM 1615 C CA . THR A 1 207 ? 5.846 -21.491 -27.487 1.00 89.50 207 THR A CA 1
ATOM 1616 C C . THR A 1 207 ? 6.560 -22.708 -28.080 1.00 89.50 207 THR A C 1
ATOM 1618 O O . THR A 1 207 ? 5.915 -23.647 -28.538 1.00 89.50 207 THR A O 1
ATOM 1621 N N . GLY A 1 208 ? 7.896 -22.715 -28.081 1.00 90.62 208 GLY A N 1
ATOM 1622 C CA . GLY A 1 208 ? 8.703 -23.861 -28.498 1.00 90.62 208 GLY A CA 1
ATOM 1623 C C . GLY A 1 208 ? 8.915 -24.902 -27.399 1.00 90.62 208 GLY A C 1
ATOM 1624 O O . GLY A 1 208 ? 9.551 -25.929 -27.653 1.00 90.62 208 GLY A O 1
ATOM 1625 N N . PHE A 1 209 ? 8.446 -24.650 -26.174 1.00 92.31 209 PHE A N 1
ATOM 1626 C CA . PHE A 1 209 ? 8.541 -25.628 -25.097 1.00 92.31 209 PHE A CA 1
ATOM 1627 C C . PHE A 1 209 ? 7.628 -26.824 -25.385 1.00 92.31 209 PHE A C 1
ATOM 1629 O O . PHE A 1 209 ? 6.633 -26.731 -26.092 1.00 92.31 209 PHE A O 1
ATOM 1636 N N . THR A 1 210 ? 8.011 -27.994 -24.882 1.00 94.81 210 THR A N 1
ATOM 1637 C CA . THR A 1 210 ? 7.314 -29.254 -25.179 1.00 94.81 210 THR A CA 1
ATOM 1638 C C . THR A 1 210 ? 6.634 -29.814 -23.936 1.00 94.81 210 THR A C 1
ATOM 1640 O O . THR A 1 210 ? 6.857 -29.340 -22.822 1.00 94.81 210 THR A O 1
ATOM 1643 N N . ASN A 1 211 ? 5.805 -30.846 -24.120 1.00 94.69 211 ASN A N 1
ATOM 1644 C CA . ASN A 1 211 ? 5.082 -31.534 -23.044 1.00 94.69 211 ASN A CA 1
ATOM 1645 C C . ASN A 1 211 ? 4.135 -30.617 -22.241 1.00 94.69 211 ASN A C 1
ATOM 1647 O O . ASN A 1 211 ? 3.950 -30.822 -21.044 1.00 94.69 211 ASN A O 1
ATOM 1651 N N . GLY A 1 212 ? 3.539 -29.614 -22.897 1.00 92.25 212 GLY A N 1
ATOM 1652 C CA . GLY A 1 212 ? 2.568 -28.692 -22.298 1.00 92.25 212 GLY A CA 1
ATOM 1653 C C . GLY A 1 212 ? 3.187 -27.527 -21.525 1.00 92.25 212 GLY A C 1
ATOM 1654 O O . GLY A 1 212 ? 2.461 -26.695 -20.994 1.00 92.25 212 GLY A O 1
ATOM 1655 N N . ALA A 1 213 ? 4.517 -27.431 -21.447 1.00 91.25 213 ALA A N 1
ATOM 1656 C CA . ALA A 1 213 ? 5.172 -26.290 -20.806 1.00 91.25 213 ALA A CA 1
ATOM 1657 C C . ALA A 1 213 ? 4.987 -24.976 -21.593 1.00 91.25 213 ALA A C 1
ATOM 1659 O O . ALA A 1 213 ? 5.096 -23.899 -21.011 1.00 91.25 213 ALA A O 1
ATOM 1660 N N . ASP A 1 214 ? 4.664 -25.059 -22.885 1.00 89.75 214 ASP A N 1
ATOM 1661 C CA . ASP A 1 214 ? 4.297 -23.927 -23.740 1.00 89.75 214 ASP A CA 1
ATOM 1662 C C . ASP A 1 214 ? 3.032 -23.206 -23.255 1.00 89.75 214 ASP A C 1
ATOM 1664 O O . ASP A 1 214 ? 2.910 -21.998 -23.430 1.00 89.75 214 ASP A O 1
ATOM 1668 N N . THR A 1 215 ? 2.125 -23.904 -22.564 1.00 88.56 215 THR A N 1
ATOM 1669 C CA . THR A 1 215 ? 0.878 -23.305 -22.064 1.00 88.56 215 THR A CA 1
ATOM 1670 C C . THR A 1 215 ? 1.038 -22.578 -20.729 1.00 88.56 215 THR A C 1
ATOM 1672 O O . THR A 1 215 ? 0.073 -22.000 -20.232 1.00 88.56 215 THR A O 1
ATOM 1675 N N . LEU A 1 216 ? 2.219 -22.638 -20.102 1.00 85.25 216 LEU A N 1
ATOM 1676 C CA . LEU A 1 216 ? 2.490 -21.958 -18.828 1.00 85.25 216 LEU A CA 1
ATOM 1677 C C . LEU A 1 216 ? 2.746 -20.456 -19.006 1.00 85.25 216 LEU A C 1
ATOM 1679 O O . LEU A 1 216 ? 2.691 -19.710 -18.031 1.00 85.25 216 LEU A O 1
ATOM 1683 N N . PHE A 1 217 ? 3.025 -20.017 -20.234 1.00 81.00 217 PHE A N 1
ATOM 1684 C CA . PHE A 1 217 ? 3.389 -18.642 -20.548 1.00 81.00 217 PHE A CA 1
ATOM 1685 C C . PHE A 1 217 ? 2.385 -18.051 -21.532 1.00 81.00 217 PHE A C 1
ATOM 1687 O O . PHE A 1 217 ? 2.074 -18.651 -22.556 1.00 81.00 217 PHE A O 1
ATOM 1694 N N . ALA A 1 218 ? 1.888 -16.852 -21.233 1.00 79.25 218 ALA A N 1
ATOM 1695 C CA . ALA A 1 218 ? 0.970 -16.148 -22.127 1.00 79.25 218 ALA A CA 1
ATOM 1696 C C . ALA A 1 218 ? 1.675 -15.589 -23.376 1.00 79.25 218 ALA A C 1
ATOM 1698 O O . ALA A 1 218 ? 1.032 -15.388 -24.406 1.00 79.25 218 ALA A O 1
ATOM 1699 N N . TYR A 1 219 ? 2.985 -15.342 -23.282 1.00 80.00 219 TYR A N 1
ATOM 1700 C CA . TYR A 1 219 ? 3.784 -14.699 -24.317 1.00 80.00 219 TYR A CA 1
ATOM 1701 C C . TYR A 1 219 ? 5.144 -15.385 -24.489 1.00 80.00 219 TYR A C 1
ATOM 1703 O O . TYR A 1 219 ? 5.735 -15.890 -23.527 1.00 80.00 219 TYR A O 1
ATOM 1711 N N . ASP A 1 220 ? 5.647 -15.357 -25.724 1.00 82.06 220 ASP A N 1
ATOM 1712 C CA . ASP A 1 220 ? 7.048 -15.641 -26.033 1.00 82.06 220 ASP A CA 1
ATOM 1713 C C . ASP A 1 220 ? 7.972 -14.602 -25.389 1.00 82.06 220 ASP A C 1
ATOM 1715 O O . ASP A 1 220 ? 7.542 -13.551 -24.911 1.00 82.06 220 ASP A O 1
ATOM 1719 N N . GLU A 1 221 ? 9.268 -14.907 -25.377 1.00 78.94 221 GLU A N 1
ATOM 1720 C CA . GLU A 1 221 ? 10.334 -14.013 -24.913 1.00 78.94 221 GLU A CA 1
ATOM 1721 C C . GLU A 1 221 ? 10.231 -13.665 -23.427 1.00 78.94 221 GLU A C 1
ATOM 1723 O O . GLU A 1 221 ? 10.939 -12.790 -22.939 1.00 78.94 221 GLU A O 1
ATOM 1728 N N . MET A 1 222 ? 9.380 -14.410 -22.711 1.00 73.81 222 MET A N 1
ATOM 1729 C CA . MET A 1 222 ? 9.023 -14.175 -21.319 1.00 73.81 222 MET A CA 1
ATOM 1730 C C . MET A 1 222 ? 8.564 -12.728 -21.077 1.00 73.81 222 MET A C 1
ATOM 1732 O O . MET A 1 222 ? 8.861 -12.111 -20.055 1.00 73.81 222 MET A O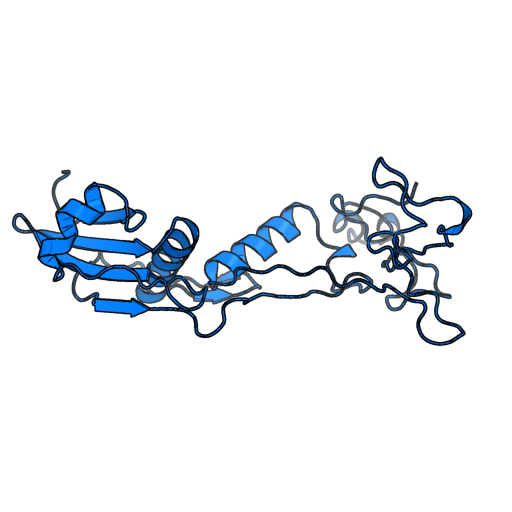 1
ATOM 1736 N N . ALA A 1 223 ? 7.838 -12.198 -22.061 1.00 74.44 223 ALA A N 1
ATOM 1737 C CA . ALA A 1 223 ? 7.221 -10.889 -22.017 1.00 74.44 223 ALA A CA 1
ATOM 1738 C C . ALA A 1 223 ? 6.026 -10.833 -21.059 1.00 74.44 223 ALA A C 1
ATOM 1740 O O . ALA A 1 223 ? 5.420 -11.849 -20.711 1.00 74.44 223 ALA A O 1
ATOM 1741 N N . SER A 1 224 ? 5.634 -9.608 -20.719 1.00 78.88 224 SER A N 1
ATOM 1742 C CA . SER A 1 224 ? 4.456 -9.303 -19.916 1.00 78.88 224 SER A CA 1
ATOM 1743 C C . SER A 1 224 ? 3.550 -8.296 -20.628 1.00 78.88 224 SER A C 1
ATOM 1745 O O . SER A 1 224 ? 4.023 -7.412 -21.345 1.00 78.88 224 SER A O 1
ATOM 1747 N N . ASP A 1 225 ? 2.242 -8.376 -20.371 1.00 84.19 225 ASP A N 1
ATOM 1748 C CA . ASP A 1 225 ? 1.260 -7.384 -20.821 1.00 84.19 225 ASP A CA 1
ATOM 1749 C C . ASP A 1 225 ? 1.517 -5.976 -20.253 1.00 84.19 225 ASP A C 1
ATOM 1751 O O . ASP A 1 225 ? 1.095 -4.993 -20.857 1.00 84.19 225 ASP A O 1
ATOM 1755 N N . ALA A 1 226 ? 2.221 -5.867 -19.121 1.00 83.44 226 ALA A N 1
ATOM 1756 C CA . ALA A 1 226 ? 2.538 -4.590 -18.487 1.00 83.44 226 ALA A CA 1
ATOM 1757 C C . ALA A 1 226 ? 3.699 -3.849 -19.172 1.00 83.44 226 ALA A C 1
ATOM 1759 O O . ALA A 1 226 ? 3.676 -2.623 -19.266 1.00 83.44 226 ALA A O 1
ATOM 1760 N N . VAL A 1 227 ? 4.712 -4.584 -19.643 1.00 76.12 227 VAL A N 1
ATOM 1761 C CA . VAL A 1 227 ? 5.904 -4.018 -20.310 1.00 76.12 227 VAL A CA 1
ATOM 1762 C C . VAL A 1 227 ? 5.716 -3.965 -21.831 1.00 76.12 227 VAL A C 1
ATOM 1764 O O . VAL A 1 227 ? 6.319 -3.134 -22.510 1.00 76.12 227 VAL A O 1
ATOM 1767 N N . GLY A 1 228 ? 4.822 -4.803 -22.360 1.00 70.94 228 GLY A N 1
ATOM 1768 C CA . GLY A 1 228 ? 4.538 -4.919 -23.782 1.00 70.94 228 GLY A CA 1
ATOM 1769 C C . GLY A 1 228 ? 5.418 -5.954 -24.481 1.00 70.94 228 GLY A C 1
ATOM 1770 O O . GLY A 1 228 ? 6.331 -6.544 -23.905 1.00 70.94 228 GLY A O 1
ATOM 1771 N N . LEU A 1 229 ? 5.105 -6.187 -25.754 1.00 65.69 229 LEU A N 1
ATOM 1772 C CA . LEU A 1 229 ? 5.855 -7.077 -26.636 1.00 65.69 229 LEU A CA 1
ATOM 1773 C C . LEU A 1 229 ? 6.808 -6.256 -27.501 1.00 65.6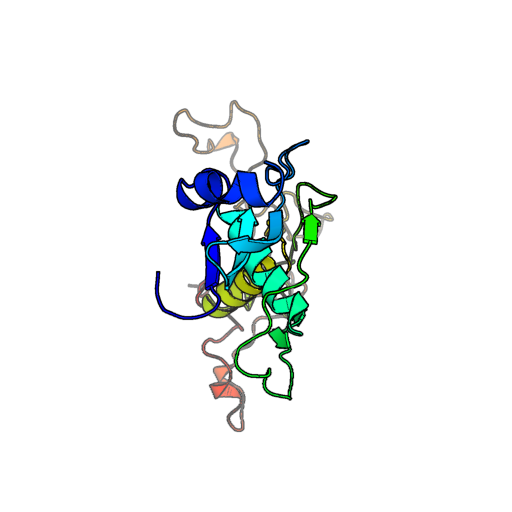9 229 LEU A C 1
ATOM 1775 O O . LEU A 1 229 ? 6.486 -5.132 -27.900 1.00 65.69 229 LEU A O 1
ATOM 1779 N N . LYS A 1 230 ? 7.957 -6.838 -27.843 1.00 61.00 230 LYS A N 1
ATOM 1780 C CA . LYS A 1 230 ? 8.818 -6.281 -28.882 1.00 61.00 230 LYS A CA 1
ATOM 1781 C C . LYS A 1 230 ? 8.057 -6.321 -30.215 1.00 61.00 230 LYS A C 1
ATOM 1783 O O . LYS A 1 230 ? 7.654 -7.396 -30.652 1.00 61.00 230 LYS A O 1
ATOM 1788 N N . GLN A 1 231 ? 7.817 -5.150 -30.806 1.00 52.44 231 GLN A N 1
ATOM 1789 C CA . GLN A 1 231 ? 7.293 -5.027 -32.172 1.00 52.44 231 GLN A CA 1
ATOM 1790 C C . GLN A 1 231 ? 8.386 -5.313 -33.201 1.00 52.44 231 GLN A C 1
ATOM 1792 O O . GLN A 1 231 ? 9.558 -4.951 -32.932 1.00 52.44 231 GLN A O 1
#

Solvent-accessible surface area (backbone atoms only — not comparable to full-atom values): 13460 Å² total; per-residue (Å²): 129,76,89,73,66,46,78,46,77,48,31,49,85,36,69,73,45,58,72,48,27,70,74,63,73,61,66,75,36,43,72,54,91,85,24,58,9,17,28,37,38,37,34,77,58,97,92,34,47,31,26,41,29,22,0,52,38,70,68,31,21,52,33,27,53,38,49,50,43,41,75,76,51,35,46,65,40,85,93,46,78,46,67,61,91,65,81,78,66,84,80,72,84,50,65,89,40,80,46,78,50,61,59,94,57,69,79,38,64,54,65,54,52,54,24,36,82,92,21,62,45,49,33,32,62,65,48,51,51,50,49,55,49,32,37,40,57,61,64,31,80,44,79,44,79,63,79,42,66,49,55,61,61,99,87,45,65,50,16,22,20,81,91,49,87,82,78,58,80,88,29,41,45,99,87,70,49,69,33,80,92,51,57,74,88,61,29,80,56,36,41,79,26,54,65,94,73,26,89,53,39,55,56,44,64,39,73,74,44,66,97,68,55,26,74,77,48,100,40,50,41,59,42,13,83,61,77,44,76,91,128

Foldseek 3Di:
DDPAEEEDQDACPDPVNVVCCVQVVNDGADDPPLWKAWWFDWGDDPNHIYTYTYINDPLRSLQSVLVVQVVQPWDFDQVGIDHDPDDADPPHDSPDGTDHDIDPDNAFDDAFEAQAPVTPQLAAPVSVVSRVVSCSSVVGDDYHYDADCDADPPQALRWDAPVDFDDDPVQADPVRDGHPVRDDDTDDNHLCDAQSHGPHYHWAQLCPDDPCSSVVAPDGSSGYPVNDDDD